Protein AF-0000000085030859 (afdb_homodimer)

Secondary structure (DSSP, 8-state):
--BHHHH-B-----B-TTSBHHHHHHHHHHHT-SEEEEEETTEEEEEEEHHHHHHHHHHT-GGG-BTGGG-BPPPEE-TTSBHHHHHHHHHHHT-SEEEEEETTEEEEEEEHHHHHHHHTT-/--BHHHH-B-----B-TTSBHHHHHHHHHHHT-SEEEEEETTEEEEEEEHHHHHHHHHHT-GGG-BTGGG-BPPPEE-TTSBHHHHHHHHHHHT-SEEEEEETTEEEEEEEHHHHHHHHTT-

Foldseek 3Di:
DDFLLNQWAQPAAAAEQAAQVVVVVVCCVVVVAFKHFYDDPQATPFMAGNVLVVVLVVVVPSRPHGNNNSGDHFAEDERGHHPVVSVVSCVVVVHQKGFYDDPRGTRGMGGVVSVVCVVVVD/DDFLLNQWAQPAAAAEQAAQVVVVVVCCVVVVAFKHFYDDPQATPFMAGVVLVVVLVVVVCSRPHGNNNSGDHFAEDERGHHPVVSVVSCVVVVHQKGFYDDPRGTRGMGGVVSVVCVVVVD

InterPro domains:
  IPR000644 CBS domain [PF00571] (4-58)
  IPR000644 CBS domain [PF00571] (68-120)
  IPR000644 CBS domain [PS51371] (8-65)
  IPR000644 CBS domain [PS51371] (70-122)
  IPR000644 CBS domain [SM00116] (11-58)
  IPR000644 CBS domain [SM00116] (73-120)
  IPR046342 CBS domain superfamily [G3DSA:3.10.580.10] (1-60)
  IPR046342 CBS domain superfamily [G3DSA:3.10.580.10] (61-122)
  IPR046342 CBS domain superfamily [SSF54631] (3-121)
  IPR051257 Diverse Function CBS-Domain-Containing Protein [PTHR43080] (3-119)

Organism: Methanopyrus kandleri (strain AV19 / DSM 6324 / JCM 9639 / NBRC 100938) (NCBI:txid190192)

Radius of gyration: 17.69 Å; Cα contacts (8 Å, |Δi|>4): 494; chains: 2; bounding box: 53×46×32 Å

Solvent-accessible surface area (backbone atoms only — not comparable to full-atom values): 12752 Å² total; per-residue (Å²): 130,64,30,32,59,78,46,37,44,60,89,65,67,70,42,43,43,78,39,48,28,63,57,53,50,47,49,31,57,76,68,71,48,60,59,37,42,24,35,54,96,69,30,77,72,22,25,35,38,41,43,43,49,27,40,39,56,48,66,72,57,36,86,79,32,28,39,49,77,50,45,41,84,56,52,72,40,48,46,81,35,46,39,64,58,51,32,44,54,22,36,73,72,64,34,45,49,33,41,22,38,53,96,70,28,76,57,25,37,38,39,46,58,36,50,46,34,56,75,72,70,99,130,64,31,32,58,79,46,37,45,59,90,66,69,69,42,42,43,78,38,48,28,62,58,53,51,47,49,31,56,76,69,71,47,61,61,37,42,24,35,54,96,68,30,76,72,22,24,36,38,42,44,43,50,26,41,39,55,48,68,69,57,37,86,78,32,28,40,49,78,51,44,39,85,56,54,70,39,47,44,81,36,45,38,65,58,50,32,42,54,23,35,74,71,64,34,45,48,34,41,24,38,54,97,69,26,77,56,26,36,38,42,48,60,36,49,45,32,56,74,72,70,98

Sequence (244 aa):
MPTVRDAMTEDVVVVGPDEPLERVLRTFASESIHGVPVVEGGRLIGIVTSVDVVRALASGEWRELTAGDVTRKAVTVDPDEDLETALDLMAAVGEDRAVVVEDGEIVGVVTVLDAIRVLLGEMPTVRDAMTEDVVVVGPDEPLERVLRTFASESIHGVPVVEGGRLIGIVTSVDVVRALASGEWRELTAGDVTRKAVTVDPDEDLETALDLMAAVGEDRAVVVEDGEIVGVVTVLDAIRVLLGE

Nearest PDB structures (foldseek):
  2ef7-assembly1_A-2  TM=8.236E-01  e=1.004E-11  Sulfurisphaera tokodaii str. 7
  1xkf-assembly2_A  TM=9.009E-01  e=5.871E-11  Mycobacterium tuberculosis
  7cfi-assembly1_A-2  TM=8.769E-01  e=1.530E-09  Thermus parvatiensis
  3lfr-assembly1_A  TM=8.598E-01  e=5.195E-09  Pseudomonas syringae pv. tomato str. DC3000
  6zs7-assembly1_A  TM=7.225E-01  e=9.705E-07  Toxoplasma gondii ME49

pLDDT: mean 96.02, std 3.5, range [71.06, 98.56]

Structure (mmCIF, N/CA/C/O backbone):
data_AF-0000000085030859-model_v1
#
loop_
_entity.id
_entity.type
_entity.pdbx_description
1 polymer CBS-domain
#
loop_
_atom_site.group_PDB
_atom_site.id
_atom_site.type_symbol
_atom_site.label_atom_id
_atom_site.label_alt_id
_atom_site.label_comp_id
_atom_site.label_asym_id
_atom_site.label_entity_id
_atom_site.label_seq_id
_atom_site.pdbx_PDB_ins_code
_atom_site.Cartn_x
_atom_site.Cartn_y
_atom_site.Cartn_z
_atom_site.occupancy
_atom_site.B_iso_or_equiv
_atom_site.auth_seq_id
_atom_site.auth_comp_id
_atom_site.auth_asym_id
_atom_site.auth_atom_id
_atom_site.pdbx_PDB_model_num
ATOM 1 N N . MET A 1 1 ? -3.379 25.016 8.984 1 84.56 1 MET A N 1
ATOM 2 C CA . MET A 1 1 ? -2.939 23.625 8.781 1 84.56 1 MET A CA 1
ATOM 3 C C . MET A 1 1 ? -3.904 22.891 7.867 1 84.56 1 MET A C 1
ATOM 5 O O . MET A 1 1 ? -5.121 23.031 7.988 1 84.56 1 MET A O 1
ATOM 9 N N . PRO A 1 2 ? -3.428 22.234 6.875 1 94 2 PRO A N 1
ATOM 10 C CA . PRO A 1 2 ? -4.379 21.562 5.984 1 94 2 PRO A CA 1
ATOM 11 C C . PRO A 1 2 ? -5.23 20.516 6.699 1 94 2 PRO A C 1
ATOM 13 O O . PRO A 1 2 ? -4.766 19.875 7.648 1 94 2 PRO A O 1
ATOM 16 N N . THR A 1 3 ? -6.453 20.422 6.312 1 96.94 3 THR A N 1
ATOM 17 C CA . THR A 1 3 ? -7.359 19.438 6.875 1 96.94 3 THR A CA 1
ATOM 18 C C . THR A 1 3 ? -7.422 18.188 5.988 1 96.94 3 THR A C 1
ATOM 20 O O . THR A 1 3 ? -6.895 18.188 4.875 1 96.94 3 THR A O 1
ATOM 23 N N . VAL A 1 4 ? -8.047 17.109 6.531 1 98.12 4 VAL A N 1
ATOM 24 C CA . VAL A 1 4 ? -8.273 15.875 5.781 1 98.12 4 VAL A CA 1
ATOM 25 C C . VAL A 1 4 ? -9.109 16.172 4.539 1 98.12 4 VAL A C 1
ATOM 27 O O . VAL A 1 4 ? -8.812 15.672 3.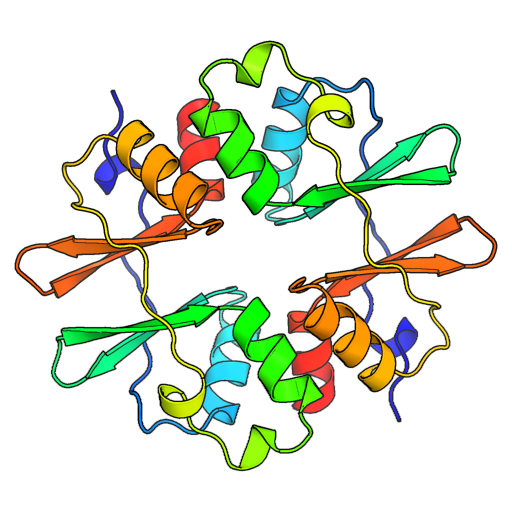451 1 98.12 4 VAL A O 1
ATOM 30 N N . ARG A 1 5 ? -10.023 17.031 4.641 1 97.12 5 ARG A N 1
ATOM 31 C CA . ARG A 1 5 ? -10.906 17.391 3.535 1 97.12 5 ARG A CA 1
ATOM 32 C C . ARG A 1 5 ? -10.109 18 2.385 1 97.12 5 ARG A C 1
ATOM 34 O O . ARG A 1 5 ? -10.445 17.812 1.216 1 97.12 5 ARG A O 1
ATOM 41 N N . ASP A 1 6 ? -9.086 18.703 2.684 1 95.94 6 ASP A N 1
ATOM 42 C CA . ASP A 1 6 ? -8.25 19.375 1.69 1 95.94 6 ASP A CA 1
ATOM 43 C C . ASP A 1 6 ? -7.473 18.344 0.855 1 95.94 6 ASP A C 1
ATOM 45 O O . ASP A 1 6 ? -7.07 18.641 -0.271 1 95.94 6 ASP A O 1
ATOM 49 N N . ALA A 1 7 ? -7.254 17.156 1.386 1 96.5 7 ALA A N 1
ATOM 50 C CA . ALA A 1 7 ? -6.324 16.203 0.769 1 96.5 7 ALA A CA 1
ATOM 51 C C . ALA A 1 7 ? -7.062 14.977 0.249 1 96.5 7 ALA A C 1
ATOM 53 O O . ALA A 1 7 ? -6.621 14.344 -0.714 1 96.5 7 ALA A O 1
ATOM 54 N N . MET A 1 8 ? -8.188 14.672 0.81 1 97.12 8 MET A N 1
ATOM 55 C CA . MET A 1 8 ? -8.828 13.375 0.598 1 97.12 8 MET A CA 1
ATOM 56 C C . MET A 1 8 ? -9.398 13.273 -0.811 1 97.12 8 MET A C 1
ATOM 58 O O . MET A 1 8 ? -9.578 14.289 -1.485 1 97.12 8 MET A O 1
ATOM 62 N N . THR A 1 9 ? -9.617 12.055 -1.247 1 95.75 9 THR A N 1
ATOM 63 C CA . THR A 1 9 ? -10.391 11.781 -2.453 1 95.75 9 THR A CA 1
ATOM 64 C C . THR A 1 9 ? -11.836 11.43 -2.104 1 95.75 9 THR A C 1
ATOM 66 O O . THR A 1 9 ? -12.086 10.664 -1.168 1 95.75 9 THR A O 1
ATOM 69 N N . GLU A 1 10 ? -12.805 11.906 -2.84 1 93.88 10 GLU A N 1
ATOM 70 C CA . GLU A 1 10 ? -14.219 11.727 -2.512 1 93.88 10 GLU A CA 1
ATOM 71 C C . GLU A 1 10 ? -14.844 10.609 -3.336 1 93.88 10 GLU A C 1
ATOM 73 O O . GLU A 1 10 ? -15.891 10.07 -2.971 1 93.88 10 GLU A O 1
ATOM 78 N N . ASP A 1 11 ? -14.398 10.266 -4.457 1 90.62 11 ASP A N 1
ATOM 79 C CA . ASP A 1 11 ? -14.938 9.18 -5.27 1 90.62 11 ASP A CA 1
ATOM 80 C C . ASP A 1 11 ? -14.391 7.828 -4.809 1 90.62 11 ASP A C 1
ATOM 82 O O . ASP A 1 11 ? -13.531 7.246 -5.465 1 90.62 11 ASP A O 1
ATOM 86 N N . VAL A 1 12 ? -15.086 7.363 -3.725 1 93.12 12 VAL A N 1
ATOM 87 C CA . VAL A 1 12 ? -14.547 6.18 -3.061 1 93.12 12 VAL A CA 1
ATOM 88 C C . VAL A 1 12 ? -15.203 4.926 -3.633 1 93.12 12 VAL A C 1
ATOM 90 O O . VAL A 1 12 ? -16.422 4.855 -3.75 1 93.12 12 VAL A O 1
ATOM 93 N N . VAL A 1 13 ? -14.422 3.973 -3.996 1 95.88 13 VAL A N 1
ATOM 94 C CA . VAL A 1 13 ? -14.891 2.635 -4.344 1 95.88 13 VAL A CA 1
ATOM 95 C C . VAL A 1 13 ? -15.094 1.809 -3.076 1 95.88 13 VAL A C 1
ATOM 97 O O . VAL A 1 13 ? -14.234 1.802 -2.191 1 95.88 13 VAL A O 1
ATOM 100 N N . VAL A 1 14 ? -16.25 1.21 -2.932 1 97.25 14 VAL A N 1
ATOM 101 C CA . VAL A 1 14 ? -16.531 0.373 -1.77 1 97.25 14 VAL A CA 1
ATOM 102 C C . VAL A 1 14 ? -17.047 -0.991 -2.227 1 97.25 14 VAL A C 1
ATOM 104 O O . VAL A 1 14 ? -17.469 -1.148 -3.373 1 97.25 14 VAL A O 1
ATOM 107 N N . VAL A 1 15 ? -16.938 -1.948 -1.38 1 98 15 VAL A N 1
ATOM 108 C CA . VAL A 1 15 ? -17.5 -3.266 -1.636 1 98 15 VAL A CA 1
ATOM 109 C C . VAL A 1 15 ? -18.375 -3.695 -0.45 1 98 15 VAL A C 1
ATOM 111 O O . VAL A 1 15 ? -18.219 -3.174 0.657 1 98 15 VAL A O 1
ATOM 114 N N . GLY A 1 16 ? -19.297 -4.59 -0.698 1 98.19 16 GLY A N 1
ATOM 115 C CA . GLY A 1 16 ? -20.062 -5.199 0.376 1 98.19 16 GLY A CA 1
ATOM 116 C C . GLY A 1 16 ? -19.391 -6.41 0.984 1 98.19 16 GLY A C 1
ATOM 117 O O . GLY A 1 16 ? -18.547 -7.039 0.348 1 98.19 16 GLY A O 1
ATOM 118 N N . PRO A 1 17 ? -19.734 -6.742 2.283 1 98.19 17 PRO A N 1
ATOM 119 C CA . PRO A 1 17 ? -19.078 -7.855 2.965 1 98.19 17 PRO A CA 1
ATOM 120 C C . PRO A 1 17 ? -19.344 -9.203 2.297 1 98.19 17 PRO A C 1
ATOM 122 O O . PRO A 1 17 ? -18.547 -10.133 2.432 1 98.19 17 PRO A O 1
ATOM 125 N N . ASP A 1 18 ? -20.422 -9.289 1.519 1 98.25 18 ASP A N 1
ATOM 126 C CA . ASP A 1 18 ? -20.797 -10.578 0.945 1 98.25 18 ASP A CA 1
ATOM 127 C C . ASP A 1 18 ? -20.219 -10.758 -0.452 1 98.25 18 ASP A C 1
ATOM 129 O O . ASP A 1 18 ? -20.344 -11.82 -1.054 1 98.25 18 ASP A O 1
ATOM 133 N N . GLU A 1 19 ? -19.641 -9.734 -0.983 1 98 19 GLU A N 1
ATOM 134 C CA . GLU A 1 19 ? -19.047 -9.836 -2.312 1 98 19 GLU A CA 1
ATOM 135 C C . GLU A 1 19 ? -17.906 -10.844 -2.334 1 98 19 GLU A C 1
ATOM 137 O O . GLU A 1 19 ? -17.109 -10.906 -1.395 1 98 19 GLU A O 1
ATOM 142 N N . PRO A 1 20 ? -17.891 -11.727 -3.391 1 98.38 20 PRO A N 1
ATOM 143 C CA . PRO A 1 20 ? -16.766 -12.656 -3.518 1 98.38 20 PRO A CA 1
ATOM 144 C C . PRO A 1 20 ? -15.422 -11.953 -3.545 1 98.38 20 PRO A C 1
ATOM 146 O O . PRO A 1 20 ? -15.297 -10.867 -4.125 1 98.38 20 PRO A O 1
ATOM 149 N N . LEU A 1 21 ? -14.445 -12.555 -2.957 1 98.06 21 LEU A N 1
ATOM 150 C CA . LEU A 1 21 ? -13.109 -11.969 -2.934 1 98.06 21 LEU A CA 1
ATOM 151 C C . LEU A 1 21 ? -12.617 -11.695 -4.352 1 98.06 21 LEU A C 1
ATOM 153 O O . LEU A 1 21 ? -11.898 -10.719 -4.586 1 98.06 21 LEU A O 1
ATOM 157 N N . GLU A 1 22 ? -13.008 -12.508 -5.254 1 97.62 22 GLU A N 1
ATOM 158 C CA . GLU A 1 22 ? -12.625 -12.281 -6.648 1 97.62 22 GLU A CA 1
ATOM 159 C C . GLU A 1 22 ? -13.023 -10.883 -7.109 1 97.62 22 GLU A C 1
ATOM 161 O O . GLU A 1 22 ? -12.281 -10.234 -7.852 1 97.62 22 GLU A O 1
ATOM 166 N N . ARG A 1 23 ? -14.156 -10.461 -6.73 1 97.38 23 ARG A N 1
ATOM 167 C CA . ARG A 1 23 ? -14.602 -9.109 -7.066 1 97.38 23 ARG A CA 1
ATOM 168 C C . ARG A 1 23 ? -13.688 -8.062 -6.441 1 97.38 23 ARG A C 1
ATOM 170 O O . ARG A 1 23 ? -13.367 -7.055 -7.07 1 97.38 23 ARG A O 1
ATOM 177 N N . VAL A 1 24 ? -13.305 -8.305 -5.23 1 98 24 VAL A N 1
ATOM 178 C CA . VAL A 1 24 ? -12.375 -7.414 -4.543 1 98 24 VAL A CA 1
ATOM 179 C C . VAL A 1 24 ? -11.062 -7.348 -5.312 1 98 24 VAL A C 1
ATOM 181 O O . VAL A 1 24 ? -10.531 -6.262 -5.555 1 98 24 VAL A O 1
ATOM 184 N N . LEU A 1 25 ? -10.578 -8.5 -5.742 1 97.88 25 LEU A N 1
ATOM 185 C CA . LEU A 1 25 ? -9.336 -8.555 -6.504 1 97.88 25 LEU A CA 1
ATOM 186 C C . LEU A 1 25 ? -9.453 -7.754 -7.797 1 97.88 25 LEU A C 1
ATOM 188 O O . LEU A 1 25 ? -8.547 -6.996 -8.148 1 97.88 25 LEU A O 1
ATOM 192 N N . ARG A 1 26 ? -10.594 -7.859 -8.461 1 97.12 26 ARG A N 1
ATOM 193 C CA . ARG A 1 26 ? -10.82 -7.125 -9.703 1 97.12 26 ARG A CA 1
ATOM 194 C C . ARG A 1 26 ? -10.852 -5.621 -9.453 1 97.12 26 ARG A C 1
ATOM 196 O O . ARG A 1 26 ? -10.328 -4.844 -10.258 1 97.12 26 ARG A O 1
ATOM 203 N N . THR A 1 27 ? -11.469 -5.27 -8.414 1 96.88 27 THR A N 1
ATOM 204 C CA . THR A 1 27 ? -11.523 -3.859 -8.047 1 96.88 27 THR A CA 1
ATOM 205 C C . THR A 1 27 ? -10.117 -3.301 -7.836 1 96.88 27 THR A C 1
ATOM 207 O O . THR A 1 27 ? -9.797 -2.215 -8.32 1 96.88 27 THR A O 1
ATOM 210 N N . PHE A 1 28 ? -9.266 -4.047 -7.09 1 97.38 28 PHE A N 1
ATOM 211 C CA . PHE A 1 28 ? -7.891 -3.635 -6.852 1 97.38 28 PHE A CA 1
ATOM 212 C C . PHE A 1 28 ? -7.148 -3.426 -8.164 1 97.38 28 PHE A C 1
ATOM 214 O O . PHE A 1 28 ? -6.516 -2.387 -8.367 1 97.38 28 PHE A O 1
ATOM 221 N N . ALA A 1 29 ? -7.316 -4.352 -9.031 1 94.5 29 ALA A N 1
ATOM 222 C CA . ALA A 1 29 ? -6.59 -4.328 -10.297 1 94.5 29 ALA A CA 1
ATOM 223 C C . ALA A 1 29 ? -7.121 -3.229 -11.211 1 94.5 29 ALA A C 1
ATOM 225 O O . ALA A 1 29 ? -6.344 -2.455 -11.781 1 94.5 29 ALA A O 1
ATOM 226 N N . SER A 1 30 ? -8.414 -3.117 -11.398 1 94.12 30 SER A N 1
ATOM 227 C CA . SER A 1 30 ? -9.023 -2.193 -12.344 1 94.12 30 SER A CA 1
ATOM 228 C C . SER A 1 30 ? -8.867 -0.747 -11.891 1 94.12 30 SER A C 1
ATOM 230 O O . SER A 1 30 ? -8.648 0.147 -12.711 1 94.12 30 SER A O 1
ATOM 232 N N . GLU A 1 31 ? -8.977 -0.522 -10.625 1 93.75 31 GLU A N 1
ATOM 233 C CA . GLU A 1 31 ? -8.93 0.834 -10.086 1 93.75 31 GLU A CA 1
ATOM 234 C C . GLU A 1 31 ? -7.508 1.203 -9.656 1 93.75 31 GLU A C 1
ATOM 236 O O . GLU A 1 31 ? -7.234 2.359 -9.336 1 93.75 31 GLU A O 1
ATOM 241 N N . SER A 1 32 ? -6.566 0.21 -9.641 1 92.75 32 SER A N 1
ATOM 242 C CA . SER A 1 32 ? -5.188 0.405 -9.203 1 92.75 32 SER A CA 1
ATOM 243 C C . SER A 1 32 ? -5.137 0.97 -7.785 1 92.75 32 SER A C 1
ATOM 245 O O . SER A 1 32 ? -4.418 1.939 -7.523 1 92.75 32 SER A O 1
ATOM 247 N N . ILE A 1 33 ? -5.938 0.372 -6.934 1 94.75 33 ILE A N 1
ATOM 248 C CA . ILE A 1 33 ? -5.973 0.807 -5.539 1 94.75 33 ILE A CA 1
ATOM 249 C C . ILE A 1 33 ? -5.375 -0.275 -4.645 1 94.75 33 ILE A C 1
ATOM 251 O O . ILE A 1 33 ? -5.227 -1.425 -5.066 1 94.75 33 ILE A O 1
ATOM 255 N N . HIS A 1 34 ? -5.047 0.068 -3.406 1 95.88 34 HIS A N 1
ATOM 256 C CA . HIS A 1 34 ? -4.387 -0.841 -2.475 1 95.88 34 HIS A CA 1
ATOM 257 C C . HIS A 1 34 ? -5.223 -1.044 -1.217 1 95.88 34 HIS A C 1
ATOM 259 O O . HIS A 1 34 ? -4.75 -1.626 -0.238 1 95.88 34 HIS A O 1
ATOM 265 N N . GLY A 1 35 ? -6.414 -0.547 -1.223 1 97.25 35 GLY A N 1
ATOM 266 C CA . GLY A 1 35 ? -7.391 -0.711 -0.157 1 97.25 35 GLY A CA 1
ATOM 267 C C . GLY A 1 35 ? -8.805 -0.359 -0.582 1 97.25 35 GLY A C 1
ATOM 268 O O . GLY A 1 35 ? -9.008 0.569 -1.366 1 97.25 35 GLY A O 1
ATOM 269 N N . VAL A 1 36 ? -9.734 -1.069 -0.054 1 98.25 36 VAL A N 1
ATOM 270 C CA . VAL A 1 36 ? -11.133 -0.796 -0.375 1 98.25 36 VAL A CA 1
ATOM 271 C C . VAL A 1 36 ? -11.992 -0.917 0.885 1 98.25 36 VAL A C 1
ATOM 273 O O . VAL A 1 36 ? -11.961 -1.944 1.566 1 98.25 36 VAL A O 1
ATOM 276 N N . PRO A 1 37 ? -12.703 0.136 1.261 1 98.44 37 PRO A N 1
ATOM 277 C CA . PRO A 1 37 ? -13.617 0.03 2.395 1 98.44 37 PRO A CA 1
ATOM 278 C C . PRO A 1 37 ? -14.734 -0.992 2.162 1 98.44 37 PRO A C 1
ATOM 280 O O . PRO A 1 37 ? -15.188 -1.165 1.027 1 98.44 37 PRO A O 1
ATOM 283 N N . VAL A 1 38 ? -15.062 -1.661 3.172 1 98.44 38 VAL A N 1
ATOM 284 C CA . VAL A 1 38 ? -16.203 -2.582 3.176 1 98.44 38 VAL A CA 1
ATOM 285 C C . VAL A 1 38 ? -17.375 -1.938 3.891 1 98.44 38 VAL A C 1
ATOM 287 O O . VAL A 1 38 ? -17.266 -1.521 5.047 1 98.44 38 VAL A O 1
ATOM 290 N N . VAL A 1 39 ? -18.5 -1.909 3.172 1 97.62 39 VAL A N 1
ATOM 291 C CA . VAL A 1 39 ? -19.656 -1.172 3.658 1 97.62 39 VAL A CA 1
ATOM 292 C C . VAL A 1 39 ? -20.891 -2.068 3.619 1 97.62 39 VAL A C 1
ATOM 294 O O . VAL A 1 39 ? -21.078 -2.836 2.672 1 97.62 39 VAL A O 1
ATOM 297 N N . GLU A 1 40 ? -21.609 -2.029 4.641 1 95.81 40 GLU A N 1
ATOM 298 C CA . GLU A 1 40 ? -22.891 -2.721 4.723 1 95.81 40 GLU A CA 1
ATOM 299 C C . GLU A 1 40 ? -24 -1.771 5.16 1 95.81 40 GLU A C 1
ATOM 301 O O . GLU A 1 40 ? -23.906 -1.148 6.219 1 95.81 40 GLU A O 1
ATOM 306 N N . GLY A 1 41 ? -25.078 -1.704 4.367 1 91.31 41 GLY A N 1
ATOM 307 C CA . GLY A 1 41 ? -26.188 -0.837 4.711 1 91.31 41 GLY A CA 1
ATOM 308 C C . GLY A 1 41 ? -25.781 0.607 4.926 1 91.31 41 GLY A C 1
ATOM 309 O O . GLY A 1 41 ? -26.25 1.256 5.867 1 91.31 41 GLY A O 1
ATOM 310 N N . GLY A 1 42 ? -24.75 1.056 4.254 1 88.69 42 GLY A N 1
ATOM 311 C CA . GLY A 1 42 ? -24.297 2.436 4.332 1 88.69 42 GLY A CA 1
ATOM 312 C C . GLY A 1 42 ? -23.297 2.676 5.449 1 88.69 42 GLY A C 1
ATOM 313 O O . GLY A 1 42 ? -22.781 3.779 5.586 1 88.69 42 GLY A O 1
ATOM 314 N N . ARG A 1 43 ? -23.062 1.69 6.188 1 93.31 43 ARG A N 1
ATOM 315 C CA . ARG A 1 43 ? -22.141 1.825 7.316 1 93.31 43 ARG A CA 1
ATOM 316 C C . ARG A 1 43 ? -20.812 1.141 7.031 1 93.31 43 ARG A C 1
ATOM 318 O O . ARG A 1 43 ? -20.781 0.035 6.488 1 93.31 43 ARG A O 1
ATOM 325 N N . LEU A 1 44 ? -19.766 1.814 7.469 1 97.44 44 LEU A N 1
ATOM 326 C CA . LEU A 1 44 ? -18.422 1.244 7.328 1 97.44 44 LEU A CA 1
ATOM 327 C C . LEU A 1 44 ? -18.234 0.075 8.289 1 97.44 44 LEU A C 1
ATOM 329 O O . LEU A 1 44 ? -18.391 0.227 9.5 1 97.44 44 LEU A O 1
ATOM 333 N N . ILE A 1 45 ? -17.906 -1.061 7.754 1 96.19 45 ILE A N 1
ATOM 334 C CA . ILE A 1 45 ? -17.672 -2.215 8.617 1 96.19 45 ILE A CA 1
ATOM 335 C C . ILE A 1 45 ? -16.172 -2.498 8.719 1 96.19 45 ILE A C 1
ATOM 337 O O . ILE A 1 45 ? -15.734 -3.232 9.602 1 96.19 45 ILE A O 1
ATOM 341 N N . GLY A 1 46 ? -15.375 -2.016 7.785 1 98.12 46 GLY A N 1
ATOM 342 C CA . GLY A 1 46 ? -13.938 -2.201 7.801 1 98.12 46 GLY A CA 1
ATOM 343 C C . GLY A 1 46 ? -13.281 -1.889 6.469 1 98.12 46 GLY A C 1
ATOM 344 O O . GLY A 1 46 ? -13.766 -1.042 5.715 1 98.12 46 GLY A O 1
ATOM 345 N N . ILE A 1 47 ? -12.211 -2.541 6.23 1 98.5 47 ILE A N 1
ATOM 346 C CA . ILE A 1 47 ? -11.453 -2.299 5.012 1 98.5 47 ILE A CA 1
ATOM 347 C C . ILE A 1 47 ? -10.68 -3.559 4.625 1 98.5 47 ILE A C 1
ATOM 349 O O . ILE A 1 47 ? -10.32 -4.359 5.492 1 98.5 47 ILE A O 1
ATOM 353 N N . VAL A 1 48 ? -10.539 -3.822 3.371 1 98.44 48 VAL A N 1
ATOM 354 C CA . VAL A 1 48 ? -9.602 -4.805 2.828 1 98.44 48 VAL A CA 1
ATOM 355 C C . VAL A 1 48 ? -8.406 -4.09 2.199 1 98.44 48 VAL A C 1
ATOM 357 O O . VAL A 1 48 ? -8.578 -3.252 1.311 1 98.44 48 VAL A O 1
ATOM 360 N N . THR A 1 49 ? -7.211 -4.34 2.666 1 97.81 49 THR A N 1
ATOM 361 C CA . THR A 1 49 ? -6.012 -3.719 2.111 1 97.81 49 THR A CA 1
ATOM 362 C C . THR A 1 49 ? -5.211 -4.727 1.295 1 97.81 49 THR A C 1
ATOM 364 O O . THR A 1 49 ? -5.543 -5.914 1.262 1 97.81 49 THR A O 1
ATOM 367 N N . SER A 1 50 ? -4.191 -4.207 0.623 1 97.31 50 SER A N 1
ATOM 368 C CA . SER A 1 50 ? -3.328 -5.039 -0.209 1 97.31 50 SER A CA 1
ATOM 369 C C . SER A 1 50 ? -2.662 -6.141 0.612 1 97.31 50 SER A C 1
ATOM 371 O O . SER A 1 50 ? -2.49 -7.262 0.133 1 97.31 50 SER A O 1
ATOM 373 N N . VAL A 1 51 ? -2.342 -5.875 1.856 1 96.75 51 VAL A N 1
ATOM 374 C CA . VAL A 1 51 ? -1.727 -6.875 2.725 1 96.75 51 VAL A CA 1
ATOM 375 C C . VAL A 1 51 ? -2.734 -7.977 3.037 1 96.75 51 VAL A C 1
ATOM 377 O O . VAL A 1 51 ? -2.379 -9.156 3.082 1 96.75 51 VAL A O 1
ATOM 380 N N . ASP A 1 52 ? -3.938 -7.633 3.277 1 97.19 52 ASP A N 1
ATOM 381 C CA . ASP A 1 52 ? -4.984 -8.625 3.498 1 97.19 52 ASP A CA 1
ATOM 382 C C . ASP A 1 52 ? -5.145 -9.531 2.279 1 97.19 52 ASP A C 1
ATOM 384 O O . ASP A 1 52 ? -5.344 -10.742 2.422 1 97.19 52 ASP A O 1
ATOM 388 N N . VAL A 1 53 ? -5.113 -8.922 1.144 1 97.56 53 VAL A N 1
ATOM 389 C CA . VAL A 1 53 ? -5.25 -9.656 -0.112 1 97.56 53 VAL A CA 1
ATOM 390 C C . VAL A 1 53 ? -4.098 -10.648 -0.262 1 97.56 53 VAL A C 1
ATOM 392 O O . VAL A 1 53 ? -4.312 -11.805 -0.638 1 97.56 53 VAL A O 1
ATOM 395 N N . VAL A 1 54 ? -2.896 -10.195 0.025 1 97.81 54 VAL A N 1
ATOM 396 C CA . VAL A 1 54 ? -1.74 -11.078 -0.056 1 97.81 54 VAL A CA 1
ATOM 397 C C . VAL A 1 54 ? -1.97 -12.312 0.819 1 97.81 54 VAL A C 1
ATOM 399 O O . VAL A 1 54 ? -1.757 -13.445 0.379 1 97.81 54 VAL A O 1
ATOM 402 N N . ARG A 1 55 ? -2.381 -12.094 2.031 1 97.62 55 ARG A N 1
ATOM 403 C CA . ARG A 1 55 ? -2.611 -13.188 2.969 1 97.62 55 ARG A CA 1
ATOM 404 C C . ARG A 1 55 ? -3.678 -14.141 2.445 1 97.62 55 ARG A C 1
ATOM 406 O O . ARG A 1 55 ? -3.539 -15.359 2.564 1 97.62 55 ARG A O 1
ATOM 413 N N . ALA A 1 56 ? -4.707 -13.586 1.9 1 97.38 56 ALA A N 1
ATOM 414 C CA . ALA A 1 56 ? -5.781 -14.414 1.352 1 97.38 56 ALA A CA 1
ATOM 415 C C . ALA A 1 56 ? -5.281 -15.266 0.194 1 97.38 56 ALA A C 1
ATOM 417 O O . ALA A 1 56 ? -5.559 -16.469 0.136 1 97.38 56 ALA A O 1
ATOM 418 N N . LEU A 1 57 ? -4.574 -14.633 -0.714 1 96.75 57 LEU A N 1
ATOM 419 C CA . LEU A 1 57 ? -4.059 -15.344 -1.878 1 96.75 57 LEU A CA 1
ATOM 420 C C . LEU A 1 57 ? -3.1 -16.453 -1.455 1 96.75 57 LEU A C 1
ATOM 422 O O . LEU A 1 57 ? -3.141 -17.562 -2.002 1 96.75 57 LEU A O 1
ATOM 426 N N . ALA A 1 58 ? -2.279 -16.172 -0.518 1 95.62 58 ALA A N 1
ATOM 427 C CA . ALA A 1 58 ? -1.275 -17.125 -0.051 1 95.62 58 ALA A CA 1
ATOM 428 C C . ALA A 1 58 ? -1.93 -18.328 0.621 1 95.62 58 ALA A C 1
ATOM 430 O O . ALA A 1 58 ? -1.357 -19.422 0.645 1 95.62 58 ALA A O 1
ATOM 431 N N . SER A 1 59 ? -3.062 -18.141 1.184 1 92.06 59 SER A N 1
ATOM 432 C CA . SER A 1 59 ? -3.756 -19.219 1.875 1 92.06 59 SER A CA 1
ATOM 433 C C . SER A 1 59 ? -4.199 -20.312 0.899 1 92.06 59 SER A C 1
ATOM 435 O O . SER A 1 59 ? -4.457 -21.438 1.302 1 92.06 59 SER A O 1
ATOM 437 N N . GLY A 1 60 ? -4.348 -20 -0.39 1 88.38 60 GLY A N 1
ATOM 438 C CA . GLY A 1 60 ? -4.727 -20.953 -1.423 1 88.38 60 GLY A CA 1
ATOM 439 C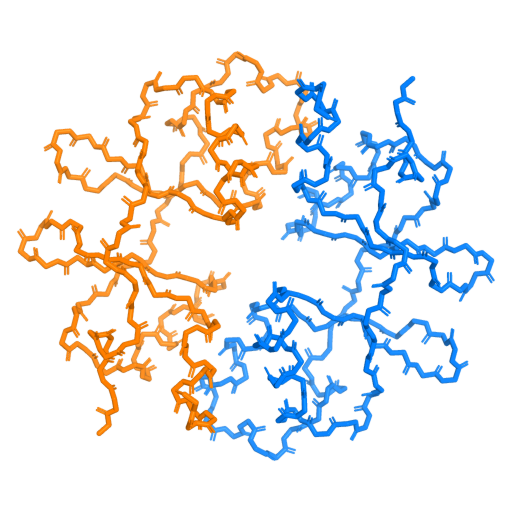 C . GLY A 1 60 ? -6.227 -21.156 -1.525 1 88.38 60 GLY A C 1
ATOM 440 O O . GLY A 1 60 ? -6.703 -21.875 -2.406 1 88.38 60 GLY A O 1
ATOM 441 N N . GLU A 1 61 ? -7.035 -20.609 -0.704 1 91.44 61 GLU A N 1
ATOM 442 C CA . GLU A 1 61 ? -8.477 -20.812 -0.705 1 91.44 61 GLU A CA 1
ATOM 443 C C . GLU A 1 61 ? -9.219 -19.484 -0.937 1 91.44 61 GLU A C 1
ATOM 445 O O . GLU A 1 61 ? -10.32 -19.297 -0.431 1 91.44 61 GLU A O 1
ATOM 450 N N . TRP A 1 62 ? -8.609 -18.641 -1.72 1 94.56 62 TRP A N 1
ATOM 451 C CA . TRP A 1 62 ? -9.141 -17.297 -1.85 1 94.56 62 TRP A CA 1
ATOM 452 C C . TRP A 1 62 ? -10.43 -17.281 -2.662 1 94.56 62 TRP A C 1
ATOM 454 O O . TRP A 1 62 ? -11.273 -16.406 -2.482 1 94.56 62 TRP A O 1
ATOM 464 N N . ARG A 1 63 ? -10.703 -18.281 -3.461 1 95.06 63 ARG A N 1
ATOM 465 C CA . ARG A 1 63 ? -11.883 -18.312 -4.324 1 95.06 63 ARG A CA 1
ATOM 466 C C . ARG A 1 63 ? -13.148 -18.547 -3.508 1 95.06 63 ARG A C 1
ATOM 468 O O . ARG A 1 63 ? -14.258 -18.266 -3.979 1 95.06 63 ARG A O 1
ATOM 475 N N . GLU A 1 64 ? -13.023 -19.031 -2.34 1 96.69 64 GLU A N 1
ATOM 476 C CA . GLU A 1 64 ? -14.164 -19.312 -1.482 1 96.69 64 GLU A CA 1
ATOM 477 C C . GLU A 1 64 ? -14.43 -18.188 -0.501 1 96.69 64 GLU A C 1
ATOM 479 O O . GLU A 1 64 ? -15.422 -18.203 0.227 1 96.69 64 GLU A O 1
ATOM 484 N N . LEU A 1 65 ? -13.625 -17.234 -0.492 1 97.94 65 LEU A N 1
ATOM 485 C CA . LEU A 1 65 ? -13.703 -16.188 0.509 1 97.94 65 LEU A CA 1
ATOM 486 C C . LEU A 1 65 ? -14.523 -15.008 -0.005 1 97.94 65 LEU A C 1
ATOM 488 O O . LEU A 1 65 ? -14.688 -14.836 -1.216 1 97.94 65 LEU A O 1
ATOM 492 N N . THR A 1 66 ? -15.078 -14.281 0.9 1 98.56 66 THR A N 1
ATOM 493 C CA . THR A 1 66 ? -15.75 -13.016 0.637 1 98.56 66 THR A CA 1
ATOM 494 C C . THR A 1 66 ? -14.938 -11.844 1.188 1 98.56 66 THR A C 1
ATOM 496 O O . THR A 1 66 ? -13.953 -12.047 1.902 1 98.56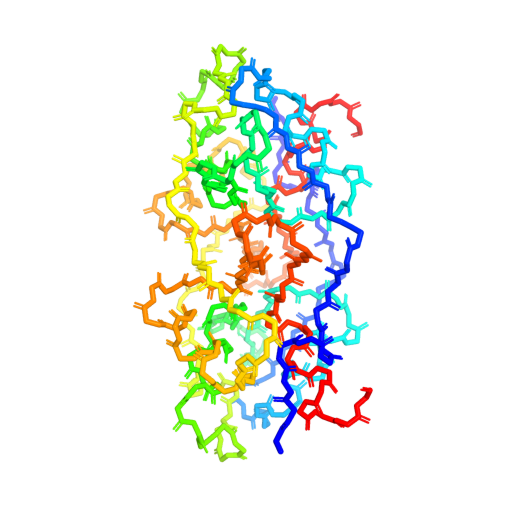 66 THR A O 1
ATOM 499 N N . ALA A 1 67 ? -15.359 -10.625 0.766 1 98.5 67 ALA A N 1
ATOM 500 C CA . ALA A 1 67 ? -14.727 -9.438 1.328 1 98.5 67 ALA A CA 1
ATOM 501 C C . ALA A 1 67 ? -14.773 -9.461 2.854 1 98.5 67 ALA A C 1
ATOM 503 O O . ALA A 1 67 ? -13.781 -9.141 3.516 1 98.5 67 ALA A O 1
ATOM 504 N N . GLY A 1 68 ? -15.883 -9.82 3.385 1 98.12 68 GLY A N 1
ATOM 505 C CA . GLY A 1 68 ? -16.062 -9.859 4.828 1 98.12 68 GLY A CA 1
ATOM 506 C C . GLY A 1 68 ? -15.086 -10.805 5.52 1 98.12 68 GLY A C 1
ATOM 507 O O . GLY A 1 68 ? -14.648 -10.539 6.641 1 98.12 68 GLY A O 1
ATOM 508 N N . ASP A 1 69 ? -14.68 -11.906 4.91 1 97.81 69 ASP A N 1
ATOM 509 C CA . ASP A 1 69 ? -13.797 -12.922 5.48 1 97.81 69 ASP A CA 1
ATOM 510 C C . ASP A 1 69 ? -12.391 -12.359 5.707 1 97.81 69 ASP A C 1
ATOM 512 O O . ASP A 1 69 ? -11.633 -12.891 6.516 1 97.81 69 ASP A O 1
ATOM 516 N N . VAL A 1 70 ? -12.062 -11.297 4.922 1 97.5 70 VAL A N 1
ATOM 517 C CA . VAL A 1 70 ? -10.688 -10.805 4.984 1 97.5 70 VAL A CA 1
ATOM 518 C C . VAL A 1 70 ? -10.68 -9.336 5.391 1 97.5 70 VAL A C 1
ATOM 520 O O . VAL A 1 70 ? -9.703 -8.625 5.164 1 97.5 70 VAL A O 1
ATOM 523 N N . THR A 1 71 ? -11.734 -8.805 5.871 1 97.81 71 THR A N 1
ATOM 524 C CA . THR A 1 71 ? -11.891 -7.422 6.297 1 97.81 71 THR A CA 1
ATOM 525 C C . THR A 1 71 ? -11.266 -7.203 7.672 1 97.81 71 THR A C 1
ATOM 527 O O . THR A 1 71 ? -11.406 -8.047 8.562 1 97.81 71 THR A O 1
ATOM 530 N N . ARG A 1 72 ? -10.633 -6.102 7.836 1 97.12 72 ARG A N 1
ATOM 531 C CA . ARG A 1 72 ? -10.133 -5.672 9.141 1 97.12 72 ARG A CA 1
ATOM 532 C C . ARG A 1 72 ? -10.656 -4.285 9.492 1 97.12 72 ARG A C 1
ATOM 534 O O . ARG A 1 72 ? -11.258 -3.611 8.656 1 97.12 72 ARG A O 1
ATOM 541 N N . LYS A 1 73 ? -10.43 -3.854 10.773 1 97.06 73 LYS A N 1
ATOM 542 C CA . LYS A 1 73 ? -10.844 -2.523 11.219 1 97.06 73 LYS A CA 1
ATOM 543 C C . LYS A 1 73 ? -10.078 -1.435 10.469 1 97.06 73 LYS A C 1
ATOM 545 O O . LYS A 1 73 ? -8.859 -1.504 10.336 1 97.06 73 LYS A O 1
ATOM 550 N N . ALA A 1 74 ? -10.773 -0.487 9.984 1 97.88 74 ALA A N 1
ATOM 551 C CA . ALA A 1 74 ? -10.172 0.629 9.258 1 97.88 74 ALA A CA 1
ATOM 552 C C . ALA A 1 74 ? -9.812 1.771 10.203 1 97.88 74 ALA A C 1
ATOM 554 O O . ALA A 1 74 ? -10.539 2.047 11.156 1 97.88 74 ALA A O 1
ATOM 555 N N . VAL A 1 75 ? -8.703 2.447 9.953 1 98.19 75 VAL A N 1
ATOM 556 C CA . VAL A 1 75 ? -8.477 3.76 10.547 1 98.19 75 VAL A CA 1
ATOM 557 C C . VAL A 1 75 ? -9.477 4.766 9.984 1 98.19 75 VAL A C 1
ATOM 559 O O . VAL A 1 75 ? -9.625 4.887 8.766 1 98.19 75 VAL A O 1
ATOM 562 N N . THR A 1 76 ? -10.203 5.43 10.883 1 98.44 76 THR A N 1
ATOM 563 C CA . THR A 1 76 ? -11.172 6.426 10.43 1 98.44 76 THR A CA 1
ATOM 564 C C . THR A 1 76 ? -10.789 7.812 10.938 1 98.44 76 THR A C 1
ATOM 566 O O . THR A 1 76 ? -10.281 7.957 12.055 1 98.44 76 THR A O 1
ATOM 569 N N . VAL A 1 77 ? -11.055 8.766 10.086 1 98.44 77 VAL A N 1
ATOM 570 C CA . VAL A 1 77 ? -10.781 10.148 10.453 1 98.44 77 VAL A CA 1
ATOM 571 C C . VAL A 1 77 ? -11.953 11.031 10.039 1 98.44 77 VAL A C 1
ATOM 573 O O . VAL A 1 77 ? -12.75 10.656 9.164 1 98.44 77 VAL A O 1
ATOM 576 N N . ASP A 1 78 ? -12.055 12.203 10.688 1 98.31 78 ASP A N 1
ATOM 577 C CA . ASP A 1 78 ? -13.031 13.227 10.328 1 98.31 78 ASP A CA 1
ATOM 578 C C . ASP A 1 78 ? -12.477 14.156 9.25 1 98.31 78 ASP A C 1
ATOM 580 O O . ASP A 1 78 ? -11.312 14.547 9.297 1 98.31 78 ASP A O 1
ATOM 584 N N . PRO A 1 79 ? -13.367 14.539 8.273 1 97.94 79 PRO A N 1
ATOM 585 C CA . PRO A 1 79 ? -12.852 15.406 7.207 1 97.94 79 PRO A CA 1
ATOM 586 C C . PRO A 1 79 ? -12.32 16.734 7.738 1 97.94 79 PRO A C 1
ATOM 588 O O . PRO A 1 79 ? -11.484 17.375 7.09 1 97.94 79 PRO A O 1
ATOM 591 N N . ASP A 1 80 ? -12.758 17.156 8.891 1 97.75 80 ASP A N 1
ATOM 592 C CA . ASP A 1 80 ? -12.359 18.469 9.414 1 97.75 80 ASP A CA 1
ATOM 593 C C . ASP A 1 80 ? -11.133 18.344 10.312 1 97.75 80 ASP A C 1
ATOM 595 O O . ASP A 1 80 ? -10.586 19.359 10.758 1 97.75 80 ASP A O 1
ATOM 599 N N . GLU A 1 81 ? -10.703 17.141 10.562 1 97.12 81 GLU A N 1
ATOM 600 C CA . GLU A 1 81 ? -9.484 16.938 11.344 1 97.12 81 GLU A CA 1
ATOM 601 C C . GLU A 1 81 ? -8.25 17.406 10.578 1 97.12 81 GLU A C 1
ATOM 603 O O . GLU A 1 81 ? -8.25 17.438 9.352 1 97.12 81 GLU A O 1
ATOM 608 N N . ASP A 1 82 ? -7.258 17.797 11.391 1 96.81 82 ASP A N 1
ATOM 609 C CA . ASP A 1 82 ? -5.988 18.172 10.781 1 96.81 82 ASP A CA 1
ATOM 610 C C . ASP A 1 82 ? -5.328 16.969 10.117 1 96.81 82 ASP A C 1
ATOM 612 O O . ASP A 1 82 ? -5.379 15.859 10.641 1 96.81 82 ASP A O 1
ATOM 616 N N . LEU A 1 83 ? -4.699 17.25 9.008 1 96.62 83 LEU A N 1
ATOM 617 C CA . LEU A 1 83 ? -3.992 16.188 8.297 1 96.62 83 LEU A CA 1
ATOM 618 C C . LEU A 1 83 ? -2.926 15.562 9.188 1 96.62 83 LEU A C 1
ATOM 620 O O . LEU A 1 83 ? -2.691 14.359 9.125 1 96.62 83 LEU A O 1
ATOM 624 N N . GLU A 1 84 ? -2.277 16.312 10.039 1 95.44 84 GLU A N 1
ATOM 625 C CA . GLU A 1 84 ? -1.274 15.805 10.969 1 95.44 84 GLU A CA 1
ATOM 626 C C . GLU A 1 84 ? -1.873 14.766 11.922 1 95.44 84 GLU A C 1
ATOM 628 O O . GLU A 1 84 ? -1.244 13.75 12.211 1 95.44 84 GLU A O 1
ATOM 633 N N . THR A 1 85 ? -3.012 15.07 12.383 1 96.69 85 THR A N 1
ATOM 634 C CA . THR A 1 85 ? -3.699 14.133 13.258 1 96.69 85 THR A CA 1
ATOM 635 C C . THR A 1 85 ? -3.984 12.82 12.531 1 96.69 85 THR A C 1
ATOM 637 O O . THR A 1 85 ? -3.801 11.742 13.094 1 96.69 85 THR A O 1
ATOM 640 N N . ALA A 1 86 ? -4.449 12.945 11.344 1 97.88 86 ALA A N 1
ATOM 641 C CA . ALA A 1 86 ? -4.688 11.758 10.523 1 97.88 86 ALA A CA 1
ATOM 642 C C . ALA A 1 86 ? -3.408 10.938 10.359 1 97.88 86 ALA A C 1
ATOM 644 O O . ALA A 1 86 ? -3.424 9.711 10.492 1 97.88 86 ALA A O 1
ATOM 645 N N . LEU A 1 87 ? -2.281 11.609 10.109 1 97.69 87 LEU A N 1
ATOM 646 C CA . LEU A 1 87 ? -0.999 10.938 9.938 1 97.69 87 LEU A CA 1
ATOM 647 C C . LEU A 1 87 ? -0.579 10.227 11.219 1 97.69 87 LEU A C 1
ATOM 649 O O . LEU A 1 87 ? -0.053 9.109 11.18 1 97.69 87 LEU A O 1
ATOM 653 N N . ASP A 1 88 ? -0.838 10.836 12.367 1 98.06 88 ASP A N 1
ATOM 654 C CA . ASP A 1 88 ? -0.524 10.227 13.656 1 98.06 88 ASP A CA 1
ATOM 655 C C . ASP A 1 88 ? -1.306 8.93 13.859 1 98.06 88 ASP A C 1
ATOM 657 O O . ASP A 1 88 ? -0.749 7.926 14.312 1 98.06 88 ASP A O 1
ATOM 661 N N . LEU A 1 89 ? -2.51 8.977 13.547 1 98.06 89 LEU A N 1
ATOM 662 C CA . LEU A 1 89 ? -3.363 7.801 13.711 1 98.06 89 LEU A CA 1
ATOM 663 C C . LEU A 1 89 ? -2.928 6.68 12.773 1 98.06 89 LEU A C 1
ATOM 665 O O . LEU A 1 89 ? -2.838 5.52 13.188 1 98.06 89 LEU A O 1
ATOM 669 N N . MET A 1 90 ? -2.684 7.02 11.508 1 98.25 90 MET A N 1
ATOM 670 C CA . MET A 1 90 ? -2.205 6.043 10.539 1 98.25 90 MET A CA 1
ATOM 671 C C . MET A 1 90 ? -0.892 5.414 10.992 1 98.25 90 MET A C 1
ATOM 673 O O . MET A 1 90 ? -0.729 4.195 10.938 1 98.25 90 MET A O 1
ATOM 677 N N . ALA A 1 91 ? -0.009 6.23 11.445 1 97.81 91 ALA A N 1
ATOM 678 C CA . ALA A 1 91 ? 1.295 5.758 11.906 1 97.81 91 ALA A CA 1
ATOM 679 C C . ALA A 1 91 ? 1.148 4.809 13.094 1 97.81 91 ALA A C 1
ATOM 681 O O . ALA A 1 91 ? 1.834 3.787 13.164 1 97.81 91 ALA A O 1
ATOM 682 N N . ALA A 1 92 ? 0.26 5.105 13.992 1 97.5 92 ALA A N 1
ATOM 683 C CA . ALA A 1 92 ? 0.071 4.348 15.227 1 97.5 92 ALA A CA 1
ATOM 684 C C . ALA A 1 92 ? -0.349 2.912 14.922 1 97.5 92 ALA A C 1
ATOM 686 O O . ALA A 1 92 ? -0.001 1.988 15.664 1 97.5 92 ALA A O 1
ATOM 687 N N . VAL A 1 93 ? -0.974 2.695 13.844 1 95.31 93 VAL A N 1
ATOM 688 C CA . VAL A 1 93 ? -1.502 1.361 13.578 1 95.31 93 VAL A CA 1
ATOM 689 C C . VAL A 1 93 ? -0.792 0.753 12.367 1 95.31 93 VAL A C 1
ATOM 691 O O . VAL A 1 93 ? -1.107 -0.365 11.953 1 95.31 93 VAL A O 1
ATOM 694 N N . GLY A 1 94 ? 0.06 1.474 11.766 1 95.19 94 GLY A N 1
ATOM 695 C CA . GLY A 1 94 ? 0.853 0.958 10.664 1 95.19 94 GLY A CA 1
ATOM 696 C C . GLY A 1 94 ? 0.086 0.902 9.359 1 95.19 94 GLY A C 1
ATOM 697 O O . GLY A 1 94 ? 0.198 -0.071 8.609 1 95.19 94 GLY A O 1
ATOM 698 N N . GLU A 1 95 ? -0.774 1.862 9.141 1 97.25 95 GLU A N 1
ATOM 699 C CA . GLU A 1 95 ? -1.555 1.978 7.918 1 97.25 95 GLU A CA 1
ATOM 700 C C . GLU A 1 95 ? -1.163 3.223 7.129 1 97.25 95 GLU A C 1
ATOM 702 O O . GLU A 1 95 ? -0.786 4.242 7.711 1 97.25 95 GLU A O 1
ATOM 707 N N . ASP A 1 96 ? -1.299 3.135 5.797 1 98.06 96 ASP A N 1
ATOM 708 C CA . ASP A 1 96 ? -0.928 4.289 4.984 1 98.06 96 ASP A CA 1
ATOM 709 C C . ASP A 1 96 ? -2.164 4.969 4.402 1 98.06 96 ASP A C 1
ATOM 711 O O . ASP A 1 96 ? -2.057 5.785 3.482 1 98.06 96 ASP A O 1
ATOM 715 N N . ARG A 1 97 ? -3.293 4.633 4.906 1 98 97 ARG A N 1
ATOM 716 C CA . ARG A 1 97 ? -4.562 5.207 4.465 1 98 97 ARG A CA 1
ATOM 717 C C . ARG A 1 97 ? -5.59 5.199 5.59 1 98 97 ARG A C 1
ATOM 719 O O . ARG A 1 97 ? -5.492 4.395 6.52 1 98 97 ARG A O 1
ATOM 726 N N . ALA A 1 98 ? -6.473 6.094 5.484 1 98.44 98 ALA A N 1
ATOM 727 C CA . ALA A 1 98 ? -7.609 6.188 6.398 1 98.44 98 ALA A CA 1
ATOM 728 C C . ALA A 1 98 ? -8.906 6.453 5.641 1 98.44 98 ALA A C 1
ATOM 730 O O . ALA A 1 98 ? -8.898 7.113 4.602 1 98.44 98 ALA A O 1
ATOM 731 N N . VAL A 1 99 ? -9.969 5.914 6.148 1 98.56 99 VAL A N 1
ATOM 732 C CA . VAL A 1 99 ? -11.297 6.199 5.613 1 98.56 99 VAL A CA 1
ATOM 733 C C . VAL A 1 99 ? -11.867 7.445 6.281 1 98.56 99 VAL A C 1
ATOM 735 O O . VAL A 1 99 ? -11.805 7.586 7.504 1 98.56 99 VAL A O 1
ATOM 738 N N . VAL A 1 100 ? -12.375 8.289 5.457 1 98.5 100 VAL A N 1
ATOM 739 C CA . VAL A 1 100 ? -12.938 9.523 5.98 1 98.5 100 VAL A CA 1
ATOM 740 C C . VAL A 1 100 ? -14.438 9.359 6.195 1 98.5 100 VAL A C 1
ATOM 742 O O . VAL A 1 100 ? -15.172 9.039 5.262 1 98.5 100 VAL A O 1
ATOM 745 N N . VAL A 1 101 ? -14.828 9.555 7.406 1 97.75 101 VAL A N 1
ATOM 746 C CA . VAL A 1 101 ? -16.219 9.344 7.793 1 97.75 101 VAL A CA 1
ATOM 747 C C . VAL A 1 101 ? -16.797 10.625 8.398 1 97.75 101 VAL A C 1
ATOM 749 O O . VAL A 1 101 ? -16.141 11.266 9.227 1 97.75 101 VAL A O 1
ATOM 752 N N . GLU A 1 102 ? -17.906 11.023 7.863 1 95.81 102 GLU A N 1
ATOM 753 C CA . GLU A 1 102 ? -18.672 12.164 8.367 1 95.81 102 GLU A CA 1
ATOM 754 C C . GLU A 1 102 ? -20.109 11.773 8.672 1 95.81 102 GLU A C 1
ATOM 756 O O . GLU A 1 102 ? -20.812 11.266 7.805 1 95.81 102 GLU A O 1
ATOM 761 N N . ASP A 1 103 ? -20.578 11.992 9.914 1 92.88 103 ASP A N 1
ATOM 762 C CA . ASP A 1 103 ? -21.953 11.688 10.336 1 92.88 103 ASP A CA 1
ATOM 763 C C . ASP A 1 103 ? -22.312 10.242 10.016 1 92.88 103 ASP A C 1
ATOM 765 O O . ASP A 1 103 ? -23.375 9.969 9.461 1 92.88 103 ASP A O 1
ATOM 769 N N . GLY A 1 104 ? -21.297 9.32 10.172 1 90.81 104 GLY A N 1
ATOM 770 C CA . GLY A 1 104 ? -21.531 7.895 10.039 1 90.81 104 GLY A CA 1
ATOM 771 C C . GLY A 1 104 ? -21.438 7.402 8.609 1 90.81 104 GLY A C 1
ATOM 772 O O . GLY A 1 104 ? -21.578 6.207 8.344 1 90.81 104 GLY A O 1
ATOM 773 N N . GLU A 1 105 ? -21.141 8.344 7.727 1 92.94 105 GLU A N 1
ATOM 774 C CA . GLU A 1 105 ? -21.062 7.98 6.316 1 92.94 105 GLU A CA 1
ATOM 775 C C . GLU A 1 105 ? -19.641 8.156 5.777 1 92.94 105 GLU A C 1
ATOM 777 O O . GLU A 1 105 ? -18.938 9.086 6.172 1 92.94 105 GLU A O 1
ATOM 782 N N . ILE A 1 106 ? -19.328 7.266 4.879 1 96.75 106 ILE A N 1
ATOM 783 C CA . ILE A 1 106 ? -18.047 7.414 4.219 1 96.75 106 ILE A CA 1
ATOM 784 C C . ILE A 1 106 ? -18.094 8.586 3.242 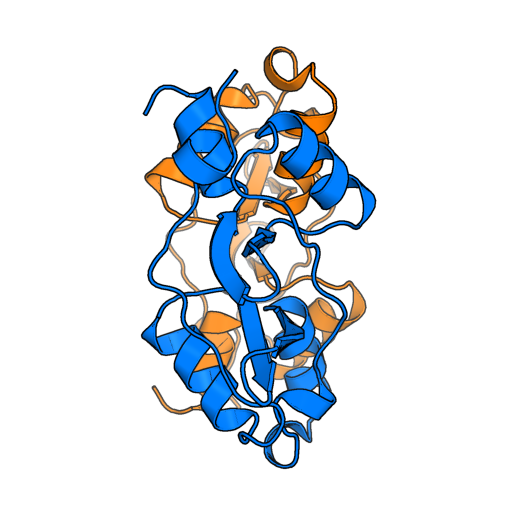1 96.75 106 ILE A C 1
ATOM 786 O O . ILE A 1 106 ? -18.969 8.641 2.377 1 96.75 106 ILE A O 1
ATOM 790 N N . VAL A 1 107 ? -17.156 9.477 3.375 1 96.31 107 VAL A N 1
ATOM 791 C CA . VAL A 1 107 ? -17.188 10.641 2.496 1 96.31 107 VAL A CA 1
ATOM 792 C C . VAL A 1 107 ? -15.883 10.727 1.697 1 96.31 107 VAL A C 1
ATOM 794 O O . VAL A 1 107 ? -15.742 11.586 0.825 1 96.31 107 VAL A O 1
ATOM 797 N N . GLY A 1 108 ? -14.906 9.867 1.97 1 97.44 108 GLY A N 1
ATOM 798 C CA . GLY A 1 108 ? -13.656 9.883 1.226 1 97.44 108 GLY A CA 1
ATOM 799 C C . GLY A 1 108 ? -12.625 8.914 1.764 1 97.44 108 GLY A C 1
ATOM 800 O O . GLY A 1 108 ? -12.93 8.086 2.627 1 97.44 108 GLY A O 1
ATOM 801 N N . VAL A 1 109 ? -11.5 8.914 1.223 1 98.06 109 VAL A N 1
ATOM 802 C CA . VAL A 1 109 ? -10.289 8.227 1.665 1 98.06 109 VAL A CA 1
ATOM 803 C C . VAL A 1 109 ? -9.094 9.172 1.584 1 98.06 109 VAL A C 1
ATOM 805 O O . VAL A 1 109 ? -9.016 10 0.675 1 98.06 109 VAL A O 1
ATOM 808 N N . VAL A 1 110 ? -8.258 9.109 2.52 1 97.75 110 VAL A N 1
ATOM 809 C CA . VAL A 1 110 ? -7.023 9.891 2.498 1 97.75 110 VAL A CA 1
ATOM 810 C C . VAL A 1 110 ? -5.824 8.953 2.65 1 97.75 110 VAL A C 1
ATOM 812 O O . VAL A 1 110 ? -5.801 8.102 3.539 1 97.75 110 VAL A O 1
ATOM 815 N N . THR A 1 111 ? -4.859 9.055 1.733 1 97.38 111 THR A N 1
ATOM 816 C CA . THR A 1 111 ? -3.658 8.227 1.765 1 97.38 111 THR A CA 1
ATOM 817 C C . THR A 1 111 ? -2.428 9.062 2.088 1 97.38 111 THR A C 1
ATOM 819 O O . THR A 1 111 ? -2.498 10.297 2.102 1 97.38 111 THR A O 1
ATOM 822 N N . VAL A 1 112 ? -1.347 8.383 2.33 1 97.38 112 VAL A N 1
ATOM 823 C CA . VAL A 1 112 ? -0.103 9.102 2.6 1 97.38 112 VAL A CA 1
ATOM 824 C C . VAL A 1 112 ? 0.319 9.891 1.36 1 97.38 112 VAL A C 1
ATOM 826 O O . VAL A 1 112 ? 0.885 10.977 1.473 1 97.38 112 VAL A O 1
ATOM 829 N N . LEU A 1 113 ? 0.017 9.367 0.192 1 96.06 113 LEU A N 1
ATOM 830 C CA . LEU A 1 113 ? 0.344 10.102 -1.025 1 96.06 113 LEU A CA 1
ATOM 831 C C .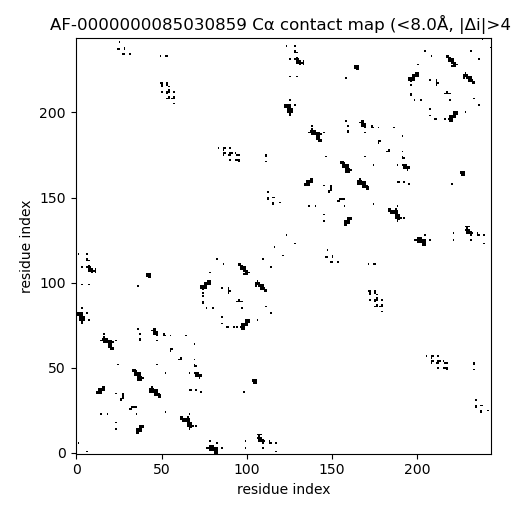 LEU A 1 113 ? -0.39 11.438 -1.068 1 96.06 113 LEU A C 1
ATOM 833 O O . LEU A 1 113 ? 0.171 12.445 -1.505 1 96.06 113 LEU A O 1
ATOM 837 N N . ASP A 1 114 ? -1.571 11.43 -0.635 1 95.44 114 ASP A N 1
ATOM 838 C CA . ASP A 1 114 ? -2.326 12.68 -0.536 1 95.44 114 ASP A CA 1
ATOM 839 C C . ASP A 1 114 ? -1.629 13.672 0.392 1 95.44 114 ASP A C 1
ATOM 841 O O . ASP A 1 114 ? -1.545 14.859 0.086 1 95.44 114 ASP A O 1
ATOM 845 N N . ALA A 1 115 ? -1.215 13.156 1.513 1 95.44 115 ALA A N 1
ATOM 846 C CA . ALA A 1 115 ? -0.527 14 2.488 1 95.44 115 ALA A CA 1
ATOM 847 C C . ALA A 1 115 ? 0.77 14.562 1.913 1 95.44 115 ALA A C 1
ATOM 849 O O . ALA A 1 115 ? 1.099 15.727 2.129 1 95.44 115 ALA A O 1
ATOM 850 N N . ILE A 1 116 ? 1.504 13.711 1.232 1 96.38 116 ILE A N 1
ATOM 851 C CA . ILE A 1 116 ? 2.762 14.117 0.617 1 96.38 116 ILE A CA 1
ATOM 852 C C . ILE A 1 116 ? 2.518 15.281 -0.339 1 96.38 116 ILE A C 1
ATOM 854 O O . ILE A 1 116 ? 3.26 16.266 -0.331 1 96.38 116 ILE A O 1
ATOM 858 N N . ARG A 1 117 ? 1.498 15.164 -1.119 1 95.25 117 ARG A N 1
ATOM 859 C CA . ARG A 1 117 ? 1.181 16.219 -2.082 1 95.25 117 ARG A CA 1
ATOM 860 C C . ARG A 1 117 ? 0.919 17.547 -1.38 1 95.25 117 ARG A C 1
ATOM 862 O O . ARG A 1 117 ? 1.386 18.594 -1.829 1 95.25 117 ARG A O 1
ATOM 869 N N . VAL A 1 118 ? 0.232 17.484 -0.324 1 93.69 118 VAL A N 1
ATOM 870 C CA . VAL A 1 118 ? -0.076 18.688 0.446 1 93.69 118 VAL A CA 1
ATOM 871 C C . VAL A 1 118 ? 1.205 19.25 1.051 1 93.69 118 VAL A C 1
ATOM 873 O O . VAL A 1 118 ? 1.451 20.453 0.978 1 93.69 118 VAL A O 1
ATOM 876 N N . LEU A 1 119 ? 1.998 18.359 1.666 1 89.62 119 LEU A N 1
ATOM 877 C CA . LEU A 1 119 ? 3.217 18.781 2.357 1 89.62 119 LEU A CA 1
ATOM 878 C C . LEU A 1 119 ? 4.219 19.375 1.38 1 89.62 119 LEU A C 1
ATOM 880 O O . LEU A 1 119 ? 4.93 20.328 1.721 1 89.62 119 LEU A O 1
ATOM 884 N N . LEU A 1 120 ? 4.289 18.859 0.183 1 91.81 120 LEU A N 1
ATOM 885 C CA . LEU A 1 120 ? 5.258 19.328 -0.804 1 91.81 120 LEU A CA 1
ATOM 886 C C . LEU A 1 120 ? 4.695 20.484 -1.619 1 91.81 120 LEU A C 1
ATOM 888 O O . LEU A 1 120 ? 5.414 21.109 -2.408 1 91.81 120 LEU A O 1
ATOM 892 N N . GLY A 1 121 ? 3.529 20.953 -1.273 1 84.62 121 GLY A N 1
ATOM 893 C CA . GLY A 1 121 ? 2.922 22.078 -1.96 1 84.62 121 GLY A CA 1
ATOM 894 C C . GLY A 1 121 ? 2.488 21.75 -3.377 1 84.62 121 GLY A C 1
ATOM 895 O O . GLY A 1 121 ? 2.596 22.594 -4.273 1 84.62 121 GLY A O 1
ATOM 896 N N . GLU A 1 122 ? 2.113 20.641 -3.629 1 71.06 122 GLU A N 1
ATOM 897 C CA . GLU A 1 122 ? 1.622 20.234 -4.941 1 71.06 122 GLU A CA 1
ATOM 898 C C . GLU A 1 122 ? 0.096 20.219 -4.977 1 71.06 122 GLU A C 1
ATOM 900 O O . GLU A 1 122 ? -0.553 20.062 -3.939 1 71.06 122 GLU A O 1
ATOM 905 N N . MET B 1 1 ? 3.086 -23.031 -13.688 1 83.88 1 MET B N 1
ATOM 906 C CA . MET B 1 1 ? 2.811 -22.016 -12.672 1 83.88 1 MET B CA 1
ATOM 907 C C . MET B 1 1 ? 3.535 -20.719 -12.992 1 83.88 1 MET B C 1
ATOM 909 O O . MET B 1 1 ? 4.695 -20.734 -13.406 1 83.88 1 MET B O 1
ATOM 913 N N . PRO B 1 2 ? 2.875 -19.625 -12.977 1 94 2 PRO B N 1
ATOM 914 C CA . PRO B 1 2 ? 3.578 -18.391 -13.352 1 94 2 PRO B CA 1
ATOM 915 C C . PRO B 1 2 ? 4.746 -18.078 -12.414 1 94 2 PRO B C 1
ATOM 917 O O . PRO B 1 2 ? 4.695 -18.391 -11.227 1 94 2 PRO B O 1
ATOM 920 N N . THR B 1 3 ? 5.785 -17.562 -12.977 1 96.88 3 THR B N 1
ATOM 921 C CA . THR B 1 3 ? 6.953 -17.156 -12.195 1 96.88 3 THR B CA 1
ATOM 922 C C . THR B 1 3 ? 6.898 -15.672 -11.867 1 96.88 3 THR B C 1
ATOM 924 O O . THR B 1 3 ? 6.047 -14.945 -12.391 1 96.88 3 THR B O 1
ATOM 927 N N . VAL B 1 4 ? 7.805 -15.25 -10.953 1 98.06 4 VAL B N 1
ATOM 928 C CA . VAL B 1 4 ? 7.949 -13.844 -10.594 1 98.06 4 VAL B CA 1
ATOM 929 C C . VAL B 1 4 ? 8.305 -13.023 -11.836 1 98.06 4 VAL B C 1
ATOM 931 O O . VAL B 1 4 ? 7.75 -11.945 -12.055 1 98.06 4 VAL B O 1
ATOM 934 N N . ARG B 1 5 ? 9.094 -13.555 -12.672 1 97.19 5 ARG B N 1
ATOM 935 C CA . ARG B 1 5 ? 9.523 -12.883 -13.898 1 97.19 5 ARG B CA 1
ATOM 936 C C . ARG B 1 5 ? 8.328 -12.578 -14.797 1 97.19 5 ARG B C 1
ATOM 938 O O . ARG B 1 5 ? 8.305 -11.555 -15.477 1 97.19 5 ARG B O 1
ATOM 945 N N . ASP B 1 6 ? 7.359 -13.406 -14.805 1 95.94 6 ASP B N 1
ATOM 946 C CA . ASP B 1 6 ? 6.168 -13.266 -15.633 1 95.94 6 ASP B CA 1
ATOM 947 C C . ASP B 1 6 ? 5.32 -12.078 -15.172 1 95.94 6 ASP B C 1
ATOM 949 O O . ASP B 1 6 ? 4.551 -11.523 -15.961 1 95.94 6 ASP B O 1
ATOM 953 N N . ALA B 1 7 ? 5.441 -11.68 -13.906 1 96.44 7 ALA B N 1
ATOM 954 C CA . ALA B 1 7 ? 4.504 -10.727 -13.312 1 96.44 7 ALA B CA 1
ATOM 955 C C . ALA B 1 7 ? 5.199 -9.414 -12.984 1 96.44 7 ALA B C 1
ATOM 957 O O . ALA B 1 7 ? 4.574 -8.352 -13 1 96.44 7 ALA B O 1
ATOM 958 N N . MET B 1 8 ? 6.473 -9.445 -12.758 1 97.12 8 MET B N 1
ATOM 959 C CA . MET B 1 8 ? 7.184 -8.32 -12.148 1 97.12 8 MET B CA 1
ATOM 960 C C . MET B 1 8 ? 7.293 -7.156 -13.133 1 97.12 8 MET B C 1
ATOM 962 O O . MET B 1 8 ? 7.113 -7.336 -14.336 1 97.12 8 MET B O 1
ATOM 966 N N . THR B 1 9 ? 7.527 -5.984 -12.586 1 95.62 9 THR B N 1
ATOM 967 C CA . THR B 1 9 ? 7.906 -4.82 -13.375 1 95.62 9 THR B CA 1
ATOM 968 C C . THR B 1 9 ? 9.422 -4.625 -13.359 1 95.62 9 THR B C 1
ATOM 970 O O . THR B 1 9 ? 10.055 -4.73 -12.305 1 95.62 9 THR B O 1
ATOM 973 N N . GLU B 1 10 ? 10.039 -4.293 -14.461 1 93.75 10 GLU B N 1
ATOM 974 C CA . GLU B 1 10 ? 11.492 -4.211 -14.578 1 93.75 10 GLU B CA 1
ATOM 975 C C . GLU B 1 10 ? 11.977 -2.766 -14.469 1 93.75 10 GLU B C 1
ATOM 977 O O . GLU B 1 10 ? 13.148 -2.518 -14.18 1 93.75 10 GLU B O 1
ATOM 982 N N . ASP B 1 11 ? 11.242 -1.786 -14.781 1 90.38 11 ASP B N 1
ATOM 983 C CA . ASP B 1 11 ? 11.648 -0.387 -14.672 1 90.38 11 ASP B CA 1
ATOM 984 C C . ASP B 1 11 ? 11.477 0.121 -13.234 1 90.38 11 ASP B C 1
ATOM 986 O O . ASP B 1 11 ? 10.539 0.86 -12.945 1 90.38 11 ASP B O 1
ATOM 990 N N . VAL B 1 12 ? 12.539 -0.246 -12.461 1 93.19 12 VAL B N 1
ATOM 991 C CA . VAL B 1 12 ? 12.422 0.001 -11.031 1 93.19 12 VAL B CA 1
ATOM 992 C C . VAL B 1 12 ? 13.031 1.357 -10.688 1 93.19 12 VAL B C 1
ATOM 994 O O . VAL B 1 12 ? 14.156 1.665 -11.102 1 93.19 12 VAL B O 1
ATOM 997 N N . VAL B 1 13 ? 12.336 2.16 -9.969 1 95.88 13 VAL B N 1
ATOM 998 C CA . VAL B 1 13 ? 12.852 3.387 -9.367 1 95.88 13 VAL B CA 1
ATOM 999 C C . VAL B 1 13 ? 13.547 3.062 -8.055 1 95.88 13 VAL B C 1
ATOM 1001 O O . VAL B 1 13 ? 13.016 2.312 -7.23 1 95.88 13 VAL B O 1
ATOM 1004 N N . VAL B 1 14 ? 14.773 3.523 -7.898 1 97.25 14 VAL B N 1
ATOM 1005 C CA . VAL B 1 14 ? 15.516 3.295 -6.66 1 97.25 14 VAL B CA 1
ATOM 1006 C C . VAL B 1 14 ? 16.047 4.621 -6.125 1 97.25 14 VAL B C 1
ATOM 1008 O O . VAL B 1 14 ? 16.109 5.613 -6.852 1 97.25 14 VAL B O 1
ATOM 1011 N N . VAL B 1 15 ? 16.328 4.652 -4.875 1 98 15 VAL B N 1
ATOM 1012 C CA . VAL B 1 15 ? 16.969 5.809 -4.262 1 98 15 VAL B CA 1
ATOM 1013 C C . VAL B 1 15 ? 18.203 5.363 -3.484 1 98 15 VAL B C 1
ATOM 1015 O O . VAL B 1 15 ? 18.344 4.191 -3.129 1 98 15 VAL B O 1
ATOM 1018 N N . GLY B 1 16 ? 19.125 6.281 -3.277 1 98.19 16 GLY B N 1
ATOM 1019 C CA . GLY B 1 16 ? 20.266 6.023 -2.416 1 98.19 16 GLY B CA 1
ATOM 1020 C C . GLY B 1 16 ? 20 6.312 -0.954 1 98.19 16 GLY B C 1
ATOM 1021 O O . GLY B 1 16 ? 19.094 7.086 -0.629 1 98.19 16 GLY B O 1
ATOM 1022 N N . PRO B 1 17 ? 20.781 5.633 -0.029 1 98.12 17 PRO B N 1
ATOM 1023 C CA . PRO B 1 17 ? 20.516 5.805 1.402 1 98.12 17 PRO B CA 1
ATOM 1024 C C . PRO B 1 17 ? 20.75 7.238 1.878 1 98.12 17 PRO B C 1
ATOM 1026 O O . PRO B 1 17 ? 20.172 7.664 2.879 1 98.12 17 PRO B O 1
ATOM 1029 N N . ASP B 1 18 ? 21.531 8.023 1.137 1 98.25 18 ASP B N 1
ATOM 1030 C CA . ASP B 1 18 ? 21.891 9.359 1.588 1 98.25 18 ASP B CA 1
ATOM 1031 C C . ASP B 1 18 ? 20.938 10.406 1.031 1 98.25 18 ASP B C 1
ATOM 1033 O O . ASP B 1 18 ? 21.016 11.586 1.391 1 98.25 18 ASP B O 1
ATOM 1037 N N . GLU B 1 19 ? 20.078 10.016 0.154 1 98 19 GLU B N 1
ATOM 1038 C CA . GLU B 1 19 ? 19.125 10.961 -0.414 1 98 19 GLU B CA 1
ATOM 1039 C C . GLU B 1 19 ? 18.172 11.5 0.657 1 98 19 GLU B C 1
ATOM 1041 O O . GLU B 1 19 ? 17.734 10.758 1.533 1 98 19 GLU B O 1
ATOM 1046 N N . PRO B 1 20 ? 17.953 12.859 0.641 1 98.38 20 PRO B N 1
ATOM 1047 C CA . PRO B 1 20 ? 16.984 13.422 1.584 1 98.38 20 PRO B CA 1
ATOM 1048 C C . PRO B 1 20 ? 15.609 12.773 1.476 1 98.38 20 PRO B C 1
ATOM 1050 O O . PRO B 1 20 ? 15.164 12.438 0.375 1 98.38 20 PRO B O 1
ATOM 1053 N N . LEU B 1 21 ? 14.961 12.633 2.576 1 98 21 LEU B N 1
ATOM 1054 C CA . LEU B 1 21 ? 13.633 12.031 2.578 1 98 21 LEU B CA 1
ATOM 1055 C C . LEU B 1 21 ? 12.688 12.797 1.659 1 98 21 LEU B C 1
ATOM 1057 O O . LEU B 1 21 ? 11.805 12.203 1.034 1 98 21 LEU B O 1
ATOM 1061 N N . GLU B 1 22 ? 12.891 14.055 1.56 1 97.62 22 GLU B N 1
ATOM 1062 C CA . GLU B 1 22 ? 12.07 14.852 0.649 1 97.62 22 GLU B CA 1
ATOM 1063 C C . GLU B 1 22 ? 12.109 14.281 -0.767 1 97.62 22 GLU B C 1
ATOM 1065 O O . GLU B 1 22 ? 11.094 14.273 -1.463 1 97.62 22 GLU B O 1
ATOM 1070 N N . ARG B 1 23 ? 13.234 13.875 -1.18 1 97.31 23 ARG B N 1
ATOM 1071 C CA . ARG B 1 23 ? 13.359 13.258 -2.496 1 97.31 23 ARG B CA 1
ATOM 1072 C C . ARG B 1 23 ? 12.547 11.977 -2.574 1 97.31 23 ARG B C 1
ATOM 1074 O O . ARG B 1 23 ? 11.914 11.695 -3.596 1 97.31 23 ARG B O 1
ATOM 1081 N N . VAL B 1 24 ? 12.594 11.219 -1.537 1 97.94 24 VAL B N 1
ATOM 1082 C CA . VAL B 1 24 ? 11.805 9.992 -1.462 1 97.94 24 VAL B CA 1
ATOM 1083 C C . VAL B 1 24 ? 10.32 10.32 -1.577 1 97.94 24 VAL B C 1
ATOM 1085 O O . VAL B 1 24 ? 9.594 9.68 -2.344 1 97.94 24 VAL B O 1
ATOM 1088 N N . LEU B 1 25 ? 9.898 11.344 -0.873 1 97.88 25 LEU B N 1
ATOM 1089 C CA . LEU B 1 25 ? 8.5 11.758 -0.921 1 97.88 25 LEU B CA 1
ATOM 1090 C C . LEU B 1 25 ? 8.102 12.16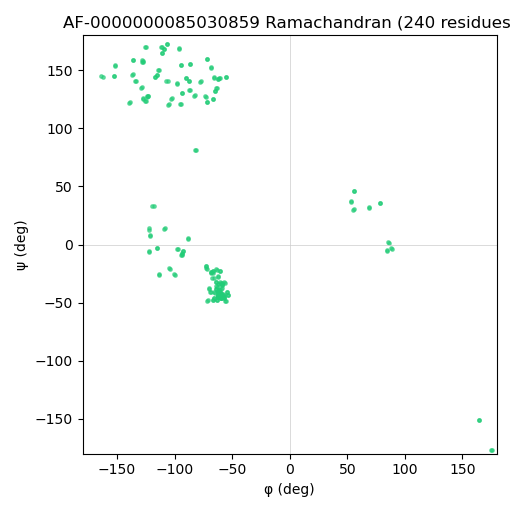4 -2.336 1 97.88 25 LEU B C 1
ATOM 1092 O O . LEU B 1 25 ? 7.031 11.773 -2.818 1 97.88 25 LEU B O 1
ATOM 1096 N N . ARG B 1 26 ? 8.984 12.875 -3.023 1 97.12 26 ARG B N 1
ATOM 1097 C CA . ARG B 1 26 ? 8.719 13.297 -4.395 1 97.12 26 ARG B CA 1
ATOM 1098 C C . ARG B 1 26 ? 8.609 12.102 -5.328 1 97.12 26 ARG B C 1
ATOM 1100 O O . ARG B 1 26 ? 7.766 12.078 -6.227 1 97.12 26 ARG B O 1
ATOM 1107 N N . THR B 1 27 ? 9.461 11.195 -5.133 1 96.88 27 THR B N 1
ATOM 1108 C CA . THR B 1 27 ? 9.43 9.977 -5.938 1 96.88 27 THR B CA 1
ATOM 1109 C C . THR B 1 27 ? 8.094 9.258 -5.77 1 96.88 27 THR B C 1
ATOM 1111 O O . THR B 1 27 ? 7.488 8.82 -6.754 1 96.88 27 THR B O 1
ATOM 1114 N N . PHE B 1 28 ? 7.625 9.109 -4.508 1 97.38 28 PHE B N 1
ATOM 1115 C CA . PHE B 1 28 ? 6.344 8.469 -4.23 1 97.38 28 PHE B CA 1
ATOM 1116 C C . PHE B 1 28 ? 5.215 9.18 -4.969 1 97.38 28 PHE B C 1
ATOM 1118 O O . PHE B 1 28 ? 4.414 8.531 -5.648 1 97.38 28 PHE B O 1
ATOM 1125 N N . ALA B 1 29 ? 5.238 10.461 -4.875 1 94.56 29 ALA B N 1
ATOM 1126 C CA . ALA B 1 29 ? 4.164 11.258 -5.457 1 94.56 29 ALA B CA 1
ATOM 1127 C C . ALA B 1 29 ? 4.227 11.242 -6.98 1 94.56 29 ALA B C 1
ATOM 1129 O O . ALA B 1 29 ? 3.213 11.023 -7.648 1 94.56 29 ALA B O 1
ATOM 1130 N N . SER B 1 30 ? 5.371 11.469 -7.574 1 94.19 30 SER B N 1
ATOM 1131 C CA . SER B 1 30 ? 5.52 11.617 -9.023 1 94.19 30 SER B CA 1
ATOM 1132 C C . SER B 1 30 ? 5.312 10.281 -9.734 1 94.19 30 SER B C 1
ATOM 1134 O O . SER B 1 30 ? 4.73 10.234 -10.812 1 94.19 30 SER B O 1
ATOM 1136 N N . GLU B 1 31 ? 5.766 9.227 -9.141 1 93.81 31 GLU B N 1
ATOM 1137 C CA . GLU B 1 31 ? 5.691 7.914 -9.766 1 93.81 31 GLU B CA 1
ATOM 1138 C C . GLU B 1 31 ? 4.438 7.16 -9.328 1 93.81 31 GLU B C 1
ATOM 1140 O O . GLU B 1 31 ? 4.117 6.102 -9.875 1 93.81 31 GLU B O 1
ATOM 1145 N N . SER B 1 32 ? 3.691 7.691 -8.312 1 92.81 32 SER B N 1
ATOM 1146 C CA . SER B 1 32 ? 2.506 7.055 -7.746 1 92.81 32 SER B CA 1
ATOM 1147 C C . SER B 1 32 ? 2.818 5.645 -7.258 1 92.81 32 SER B 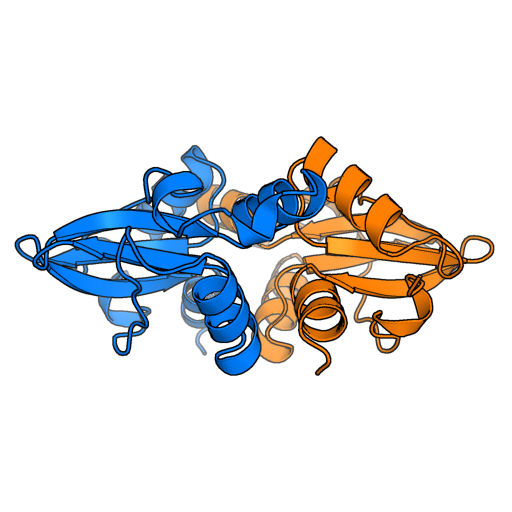C 1
ATOM 1149 O O . SER B 1 32 ? 2.086 4.699 -7.562 1 92.81 32 SER B O 1
ATOM 1151 N N . ILE B 1 33 ? 3.93 5.551 -6.555 1 94.75 33 ILE B N 1
ATOM 1152 C CA . ILE B 1 33 ? 4.336 4.258 -6.016 1 94.75 33 ILE B CA 1
ATOM 1153 C C . ILE B 1 33 ? 4.203 4.266 -4.492 1 94.75 33 ILE B C 1
ATOM 1155 O O . ILE B 1 33 ? 4.086 5.328 -3.881 1 94.75 33 ILE B O 1
ATOM 1159 N N . HIS B 1 34 ? 4.234 3.096 -3.869 1 95.81 34 HIS B N 1
ATOM 1160 C CA . HIS B 1 34 ? 4.031 2.951 -2.432 1 95.81 34 HIS B CA 1
ATOM 1161 C C . HIS B 1 34 ? 5.238 2.295 -1.771 1 95.81 34 HIS B C 1
ATOM 1163 O O . HIS B 1 34 ? 5.18 1.917 -0.598 1 95.81 34 HIS B O 1
ATOM 1169 N N . GLY B 1 35 ? 6.289 2.105 -2.51 1 97.25 35 GLY B N 1
ATOM 1170 C CA . GLY B 1 35 ? 7.562 1.58 -2.041 1 97.25 35 GLY B CA 1
ATOM 1171 C C . GLY B 1 35 ? 8.711 1.852 -2.996 1 97.25 35 GLY B C 1
ATOM 1172 O O . GLY B 1 35 ? 8.523 1.826 -4.215 1 97.25 35 GLY B O 1
ATOM 1173 N N . VAL B 1 36 ? 9.852 2.092 -2.445 1 98.25 36 VAL B N 1
ATOM 1174 C CA . VAL B 1 36 ? 11.023 2.336 -3.275 1 98.25 36 VAL B CA 1
ATOM 1175 C C . VAL B 1 36 ? 12.234 1.63 -2.678 1 98.25 36 VAL B C 1
ATOM 1177 O O . VAL B 1 36 ? 12.562 1.833 -1.506 1 98.25 36 VAL B O 1
ATOM 1180 N N . PRO B 1 37 ? 12.891 0.745 -3.426 1 98.44 37 PRO B N 1
ATOM 1181 C CA . PRO B 1 37 ? 14.125 0.128 -2.936 1 98.44 37 PRO B CA 1
ATOM 1182 C C . PRO B 1 37 ? 15.234 1.146 -2.689 1 98.44 37 PRO B C 1
ATOM 1184 O O . PRO B 1 37 ? 15.328 2.146 -3.406 1 98.44 37 PRO B O 1
ATOM 1187 N N . VAL B 1 38 ? 15.953 0.92 -1.692 1 98.44 38 VAL B N 1
ATOM 1188 C CA . VAL B 1 38 ? 17.141 1.701 -1.38 1 98.44 38 VAL B CA 1
ATOM 1189 C C . VAL B 1 38 ? 18.391 0.916 -1.771 1 98.44 38 VAL B C 1
ATOM 1191 O O . VAL B 1 38 ? 18.594 -0.218 -1.327 1 98.44 38 VAL B O 1
ATOM 1194 N N . VAL B 1 39 ? 19.203 1.57 -2.58 1 97.62 39 VAL B N 1
ATOM 1195 C CA . VAL B 1 39 ? 20.344 0.88 -3.176 1 97.62 39 VAL B CA 1
ATOM 1196 C C . VAL B 1 39 ? 21.625 1.688 -2.938 1 97.62 39 VAL B C 1
ATOM 1198 O O . VAL B 1 39 ? 21.609 2.918 -3.029 1 97.62 39 VAL B O 1
ATOM 1201 N N . GLU B 1 40 ? 22.609 1.025 -2.568 1 95.81 40 GLU B N 1
ATOM 1202 C CA . GLU B 1 40 ? 23.938 1.615 -2.422 1 95.81 40 GLU B CA 1
ATOM 1203 C C . GLU B 1 40 ? 24.984 0.812 -3.188 1 95.81 40 GLU B C 1
ATOM 1205 O O . GLU B 1 40 ? 25.156 -0.388 -2.957 1 95.81 40 GLU B O 1
ATOM 1210 N N . GLY B 1 41 ? 25.719 1.477 -4.055 1 91.19 41 GLY B N 1
ATOM 1211 C CA . GLY B 1 41 ? 26.766 0.797 -4.82 1 91.19 41 GLY B CA 1
ATOM 1212 C C . GLY B 1 41 ? 26.234 -0.398 -5.598 1 91.19 41 GLY B C 1
ATOM 1213 O O . GLY B 1 41 ? 26.875 -1.451 -5.629 1 91.19 41 GLY B O 1
ATOM 1214 N N . GLY B 1 42 ? 25 -0.362 -6.016 1 88.69 42 GLY B N 1
ATOM 1215 C CA . GLY B 1 42 ? 24.406 -1.416 -6.82 1 88.69 42 GLY B CA 1
ATOM 1216 C C . GLY B 1 42 ? 23.797 -2.523 -5.992 1 88.69 42 GLY B C 1
ATOM 1217 O O . GLY B 1 42 ? 23.188 -3.451 -6.539 1 88.69 42 GLY B O 1
ATOM 1218 N N . ARG B 1 43 ? 23.922 -2.424 -4.754 1 93.25 43 ARG B N 1
ATOM 1219 C CA . ARG B 1 43 ? 23.406 -3.459 -3.867 1 93.25 43 ARG B CA 1
ATOM 1220 C C . ARG B 1 43 ? 22.156 -2.973 -3.135 1 93.25 43 ARG B C 1
ATOM 1222 O O . ARG B 1 43 ? 22.109 -1.832 -2.666 1 93.25 43 ARG B O 1
ATOM 1229 N N . LEU B 1 44 ? 21.219 -3.893 -3.006 1 97.44 44 LEU B N 1
ATOM 1230 C CA . LEU B 1 44 ? 20 -3.592 -2.26 1 97.44 44 LEU B CA 1
ATOM 1231 C C . LEU B 1 44 ? 20.281 -3.512 -0.765 1 97.44 44 LEU B C 1
ATOM 1233 O O . LEU B 1 44 ? 20.812 -4.465 -0.175 1 97.44 44 LEU B O 1
ATOM 1237 N N . ILE B 1 45 ? 19.969 -2.387 -0.168 1 96.19 45 ILE B N 1
ATOM 1238 C CA . ILE B 1 45 ? 20.172 -2.244 1.268 1 96.19 45 ILE B CA 1
ATOM 1239 C C . ILE B 1 45 ? 18.844 -2.348 2 1 96.19 45 ILE B C 1
ATOM 1241 O O . ILE B 1 45 ? 18.812 -2.553 3.217 1 96.19 45 ILE B O 1
ATOM 1245 N N . GLY B 1 46 ? 17.734 -2.121 1.321 1 98.12 46 GLY B N 1
ATOM 1246 C CA . GLY B 1 46 ? 16.406 -2.211 1.915 1 98.12 46 GLY B CA 1
ATOM 1247 C C . GLY B 1 46 ? 15.328 -1.556 1.071 1 98.12 46 GLY B C 1
ATOM 1248 O O . GLY B 1 46 ? 15.43 -1.523 -0.157 1 98.12 46 GLY B O 1
ATOM 1249 N N . ILE B 1 47 ? 14.352 -1.095 1.737 1 98.5 47 ILE B N 1
ATOM 1250 C CA . ILE B 1 47 ? 13.219 -0.486 1.045 1 98.5 47 ILE B CA 1
ATOM 1251 C C . ILE B 1 47 ? 12.547 0.538 1.956 1 98.5 47 ILE B C 1
ATOM 1253 O O . ILE B 1 47 ? 12.594 0.411 3.182 1 98.5 47 ILE B O 1
ATOM 1257 N N . VAL B 1 48 ? 12.055 1.593 1.407 1 98.44 48 VAL B N 1
ATOM 1258 C CA . VAL B 1 48 ? 11.148 2.521 2.068 1 98.44 48 VAL B CA 1
ATOM 1259 C C . VAL B 1 48 ? 9.727 2.326 1.536 1 98.44 48 VAL B C 1
ATOM 1261 O O . VAL B 1 48 ? 9.492 2.424 0.329 1 98.44 48 VAL B O 1
ATOM 1264 N N . THR B 1 49 ? 8.773 1.986 2.385 1 97.81 49 THR B N 1
ATOM 1265 C CA . THR B 1 49 ? 7.391 1.799 1.967 1 97.81 49 THR B CA 1
ATOM 1266 C C . THR B 1 49 ? 6.52 2.961 2.439 1 97.81 49 THR B C 1
ATOM 1268 O O . THR B 1 49 ? 6.992 3.838 3.166 1 97.81 49 THR B O 1
ATOM 1271 N N . SER B 1 50 ? 5.281 2.953 1.971 1 97.38 50 SER B N 1
ATOM 1272 C CA . SER B 1 50 ? 4.324 3.998 2.326 1 97.38 50 SER B CA 1
ATOM 1273 C C . SER B 1 50 ? 4.113 4.062 3.834 1 97.38 50 SER B C 1
ATOM 1275 O O . SER B 1 50 ? 3.961 5.148 4.398 1 97.38 50 SER B O 1
ATOM 1277 N N . VAL B 1 51 ? 4.18 2.938 4.516 1 96.81 51 VAL B N 1
ATOM 1278 C CA . VAL B 1 51 ? 4.012 2.906 5.965 1 96.81 51 VAL B CA 1
ATOM 1279 C C . VAL B 1 51 ? 5.211 3.568 6.637 1 96.81 51 VAL B C 1
ATOM 1281 O O . VAL B 1 51 ? 5.059 4.285 7.629 1 96.81 51 VAL B O 1
ATOM 1284 N N . ASP B 1 52 ? 6.359 3.33 6.156 1 97.12 52 ASP B N 1
ATOM 1285 C CA . ASP B 1 52 ? 7.555 3.992 6.68 1 97.12 52 ASP B CA 1
ATOM 1286 C C . ASP B 1 52 ? 7.449 5.508 6.531 1 97.12 52 ASP B C 1
ATOM 1288 O O . ASP B 1 52 ? 7.844 6.254 7.43 1 97.12 52 ASP B O 1
ATOM 1292 N N . VAL B 1 53 ? 6.973 5.906 5.402 1 97.56 53 VAL B N 1
ATOM 1293 C CA . VAL B 1 53 ? 6.809 7.328 5.109 1 97.56 53 VAL B CA 1
ATOM 1294 C C . VAL B 1 53 ? 5.82 7.949 6.094 1 97.56 53 VAL B C 1
ATOM 1296 O O . VAL B 1 53 ? 6.066 9.031 6.629 1 97.56 53 VAL B O 1
ATOM 1299 N N . VAL B 1 54 ? 4.723 7.262 6.32 1 97.88 54 VAL B N 1
ATOM 1300 C CA . VAL B 1 54 ? 3.736 7.762 7.273 1 97.88 54 VAL B CA 1
ATOM 1301 C C . VAL B 1 54 ? 4.398 7.992 8.625 1 97.88 54 VAL B C 1
ATOM 1303 O O . VAL B 1 54 ? 4.219 9.047 9.242 1 97.88 54 VAL B O 1
ATOM 1306 N N . ARG B 1 55 ? 5.133 7.031 9.094 1 97.62 55 ARG B N 1
ATOM 1307 C CA . ARG B 1 55 ? 5.793 7.125 10.391 1 97.62 55 ARG B CA 1
ATOM 1308 C C . ARG B 1 55 ? 6.762 8.305 10.422 1 97.62 55 ARG B C 1
ATOM 1310 O O . ARG B 1 55 ? 6.832 9.023 11.422 1 97.62 55 ARG B O 1
ATOM 1317 N N . ALA B 1 56 ? 7.48 8.469 9.359 1 97.31 56 ALA B N 1
ATOM 1318 C CA . ALA B 1 56 ? 8.43 9.57 9.281 1 97.31 56 ALA B CA 1
ATOM 1319 C C . ALA B 1 56 ? 7.719 10.914 9.336 1 97.31 56 ALA B C 1
ATOM 1321 O O . ALA B 1 56 ? 8.125 11.812 10.086 1 97.31 56 ALA B O 1
ATOM 1322 N N . LEU B 1 57 ? 6.684 11.047 8.539 1 96.75 57 LEU B N 1
ATOM 1323 C CA . LEU B 1 57 ? 5.934 12.297 8.492 1 96.75 57 LEU B CA 1
ATOM 1324 C C . LEU B 1 57 ? 5.312 12.609 9.852 1 96.75 57 LEU B C 1
ATOM 1326 O O . LEU B 1 57 ? 5.332 13.758 10.297 1 96.75 57 LEU B O 1
ATOM 1330 N N . ALA B 1 58 ? 4.812 11.617 10.484 1 95.62 58 ALA B N 1
ATOM 1331 C CA . ALA B 1 58 ? 4.145 11.789 11.773 1 95.62 58 ALA B CA 1
ATOM 1332 C C . ALA B 1 58 ? 5.137 12.211 12.852 1 95.62 58 ALA B C 1
ATOM 1334 O O . ALA B 1 58 ? 4.758 12.859 13.836 1 95.62 58 ALA B O 1
ATOM 1335 N N . SER B 1 59 ? 6.348 11.836 12.719 1 92.06 59 SER B N 1
ATOM 1336 C CA . SER B 1 59 ? 7.367 12.172 13.711 1 92.06 59 SER B CA 1
ATOM 1337 C C . SER B 1 59 ? 7.629 13.672 13.75 1 92.06 59 SER B C 1
ATOM 1339 O O . SER B 1 59 ? 8.156 14.188 14.742 1 92.06 59 SER B O 1
ATOM 1341 N N . GLY B 1 60 ? 7.328 14.414 12.688 1 88.31 60 GLY B N 1
ATOM 1342 C CA . GLY B 1 60 ? 7.496 15.852 12.617 1 88.31 60 GLY B CA 1
ATOM 1343 C C . GLY B 1 60 ? 8.898 16.281 12.227 1 88.31 60 GLY B C 1
ATOM 1344 O O . GLY B 1 60 ? 9.172 17.469 12.055 1 88.31 60 GLY B O 1
ATOM 1345 N N . GLU B 1 61 ? 9.844 15.406 12.094 1 91.31 61 GLU B N 1
ATOM 1346 C CA . GLU B 1 61 ? 11.234 15.742 11.781 1 91.31 61 GLU B CA 1
ATOM 1347 C C . GLU B 1 61 ? 11.664 15.125 10.453 1 91.31 61 GLU B C 1
ATOM 1349 O O . GLU B 1 61 ? 12.836 14.773 10.273 1 91.31 61 GLU B O 1
ATOM 1354 N N . TRP B 1 62 ? 10.719 15.039 9.547 1 94.5 62 TRP B N 1
ATOM 1355 C CA . TRP B 1 62 ? 10.984 14.297 8.32 1 94.5 62 TRP B CA 1
ATOM 1356 C C . TRP B 1 62 ? 11.945 15.055 7.414 1 94.5 62 TRP B C 1
ATOM 1358 O O . TRP B 1 62 ? 12.68 14.453 6.625 1 94.5 62 TRP B O 1
ATOM 1368 N N . ARG B 1 63 ? 12.102 16.359 7.559 1 95 63 ARG B N 1
ATOM 1369 C CA . ARG B 1 63 ? 12.945 17.172 6.688 1 95 63 ARG B CA 1
ATOM 1370 C C . ARG B 1 63 ? 14.422 16.922 6.965 1 95 63 ARG B C 1
ATOM 1372 O O . ARG B 1 63 ? 15.281 17.219 6.133 1 95 63 ARG B O 1
ATOM 1379 N N . GLU B 1 64 ? 14.727 16.375 8.078 1 96.62 64 GLU B N 1
ATOM 1380 C CA . GLU B 1 64 ? 16.109 16.109 8.461 1 96.62 64 GLU B CA 1
ATOM 1381 C C . GLU B 1 64 ? 16.5 14.664 8.172 1 96.62 64 GLU B C 1
ATOM 1383 O O . GLU B 1 64 ? 17.672 14.289 8.32 1 96.62 64 GLU B O 1
ATOM 1388 N N . LEU B 1 65 ? 15.617 13.906 7.734 1 97.94 65 LEU B N 1
ATOM 1389 C CA . LEU B 1 65 ? 15.852 12.477 7.566 1 97.94 65 LEU B CA 1
ATOM 1390 C C . LEU B 1 65 ? 16.297 12.164 6.145 1 97.94 65 LEU B C 1
ATOM 1392 O O . LEU B 1 65 ? 16.062 12.945 5.223 1 97.94 65 LEU B O 1
ATOM 1396 N N . THR B 1 66 ? 17 11.102 6.02 1 98.5 66 THR B N 1
ATOM 1397 C CA . THR B 1 66 ? 17.375 10.523 4.734 1 98.5 66 THR B CA 1
ATOM 1398 C C . THR B 1 66 ? 16.625 9.227 4.48 1 98.5 66 THR B C 1
ATOM 1400 O O . THR B 1 66 ? 15.953 8.703 5.375 1 98.5 66 THR B O 1
ATOM 1403 N N . ALA B 1 67 ? 16.719 8.758 3.199 1 98.5 67 ALA B N 1
ATOM 1404 C CA . ALA B 1 67 ? 16.141 7.457 2.883 1 98.5 67 ALA B CA 1
ATOM 1405 C C . ALA B 1 67 ? 16.672 6.379 3.83 1 98.5 67 ALA B C 1
ATOM 1407 O O . ALA B 1 67 ? 15.898 5.547 4.312 1 98.5 67 ALA B O 1
ATOM 1408 N N . GLY B 1 68 ? 17.922 6.41 4.078 1 98.06 68 GLY B N 1
ATOM 1409 C CA . GLY B 1 68 ? 18.547 5.422 4.949 1 98.06 68 GLY B CA 1
ATOM 1410 C C . GLY B 1 68 ? 17.984 5.43 6.355 1 98.06 68 GLY B C 1
ATOM 1411 O O . GLY B 1 68 ? 17.906 4.383 7 1 98.06 68 GLY B O 1
ATOM 1412 N N . ASP B 1 69 ? 17.547 6.551 6.898 1 97.75 69 ASP B N 1
ATOM 1413 C CA . ASP B 1 69 ? 17.047 6.707 8.258 1 97.75 69 ASP B CA 1
ATOM 1414 C C . ASP B 1 69 ? 15.719 5.969 8.43 1 97.75 69 ASP B C 1
ATOM 1416 O O . ASP B 1 69 ? 15.328 5.633 9.555 1 97.75 69 ASP B O 1
ATOM 1420 N N . VAL B 1 70 ? 15.016 5.754 7.273 1 97.44 70 VAL B N 1
ATOM 1421 C CA . VAL B 1 70 ? 13.68 5.184 7.391 1 97.44 70 VAL B CA 1
ATOM 1422 C C . VAL B 1 70 ? 13.594 3.889 6.59 1 97.44 70 VAL B C 1
ATOM 1424 O O . VAL B 1 70 ? 12.5 3.422 6.262 1 97.44 70 VAL B O 1
ATOM 1427 N N . THR B 1 71 ? 14.648 3.354 6.168 1 97.75 71 THR B N 1
ATOM 1428 C CA . THR B 1 71 ? 14.742 2.127 5.387 1 97.75 71 THR B CA 1
ATOM 1429 C C . THR B 1 71 ? 14.555 0.902 6.277 1 97.75 71 THR B C 1
ATOM 1431 O O . THR B 1 71 ? 15.07 0.853 7.391 1 97.75 71 THR B O 1
ATOM 1434 N N . ARG B 1 72 ? 13.859 -0.057 5.766 1 97.19 72 ARG B N 1
ATOM 1435 C CA . ARG B 1 72 ? 13.742 -1.355 6.422 1 97.19 72 ARG B CA 1
ATOM 1436 C C . ARG B 1 72 ? 14.148 -2.482 5.48 1 97.19 72 ARG B C 1
ATOM 1438 O O . ARG B 1 72 ? 14.359 -2.256 4.285 1 97.19 72 ARG B O 1
ATOM 1445 N N . LYS B 1 73 ? 14.281 -3.73 6.043 1 97 73 LYS B N 1
ATOM 1446 C CA . LYS B 1 73 ? 14.625 -4.891 5.227 1 97 73 LYS B CA 1
ATOM 1447 C C . LYS B 1 73 ? 13.523 -5.199 4.215 1 97 73 LYS B C 1
ATOM 1449 O O . LYS B 1 73 ? 12.344 -5.223 4.566 1 97 73 LYS B O 1
ATOM 1454 N N . ALA B 1 74 ? 13.898 -5.402 3.02 1 97.88 74 ALA B N 1
ATOM 1455 C CA . ALA B 1 74 ? 12.953 -5.719 1.95 1 97.88 74 ALA B CA 1
ATOM 1456 C C . ALA B 1 74 ? 12.75 -7.227 1.827 1 97.88 74 ALA B C 1
ATOM 1458 O O . ALA B 1 74 ? 13.695 -8 1.998 1 97.88 74 ALA B O 1
ATOM 1459 N N . VAL B 1 75 ? 11.531 -7.656 1.535 1 98.19 75 VAL B N 1
ATOM 1460 C CA . VAL B 1 75 ? 11.32 -9.008 1.027 1 98.19 75 VAL B CA 1
ATOM 1461 C C . VAL B 1 75 ? 11.945 -9.141 -0.361 1 98.19 75 VAL B C 1
ATOM 1463 O O . VAL B 1 75 ? 11.68 -8.32 -1.246 1 98.19 75 VAL B O 1
ATOM 1466 N N . THR B 1 76 ? 12.82 -10.141 -0.514 1 98.44 76 THR B N 1
ATOM 1467 C CA . THR B 1 76 ? 13.445 -10.359 -1.816 1 98.44 76 THR B CA 1
ATOM 1468 C C . THR B 1 76 ? 13.055 -11.719 -2.383 1 98.44 76 THR B C 1
ATOM 1470 O O . THR B 1 76 ? 12.914 -12.688 -1.638 1 98.44 76 THR B O 1
ATOM 1473 N N . VAL B 1 77 ? 12.906 -11.711 -3.672 1 98.44 77 VAL B N 1
ATOM 1474 C CA . VAL B 1 77 ? 12.578 -12.961 -4.359 1 98.44 77 VAL B CA 1
ATOM 1475 C C . VAL B 1 77 ? 13.43 -13.094 -5.617 1 98.44 77 VAL B C 1
ATOM 1477 O O . VAL B 1 77 ? 13.953 -12.102 -6.133 1 98.44 77 VAL B O 1
ATOM 1480 N N . ASP B 1 78 ? 13.57 -14.344 -6.086 1 98.31 78 ASP B N 1
ATOM 1481 C CA . ASP B 1 78 ? 14.227 -14.633 -7.352 1 98.31 78 ASP B CA 1
ATOM 1482 C C . ASP B 1 78 ? 13.234 -14.57 -8.516 1 98.31 78 ASP B C 1
ATOM 1484 O O . ASP B 1 78 ? 12.102 -15.039 -8.398 1 98.31 78 ASP B O 1
ATOM 1488 N N . PRO B 1 79 ? 13.703 -14.008 -9.68 1 97.94 79 PRO B N 1
ATOM 1489 C CA . PRO B 1 79 ? 12.766 -13.906 -10.797 1 97.94 79 PRO B CA 1
ATOM 1490 C C . PRO B 1 79 ? 12.25 -15.266 -11.258 1 97.94 79 PRO B C 1
ATOM 1492 O O . PRO B 1 79 ? 11.172 -15.352 -11.859 1 97.94 79 PRO B O 1
ATOM 1495 N N . ASP B 1 80 ? 12.969 -16.312 -10.984 1 97.75 80 ASP B N 1
ATOM 1496 C CA . ASP B 1 80 ? 12.578 -17.625 -11.477 1 97.75 80 ASP B CA 1
ATOM 1497 C C . ASP B 1 80 ? 11.719 -18.375 -10.453 1 97.75 80 ASP B C 1
ATOM 1499 O O . ASP B 1 80 ? 11.203 -19.453 -10.734 1 97.75 80 ASP B O 1
ATOM 1503 N N . GLU B 1 81 ? 11.562 -17.797 -9.297 1 97.12 81 GLU B N 1
ATOM 1504 C CA . GLU B 1 81 ? 10.695 -18.391 -8.281 1 97.12 81 GLU B CA 1
ATOM 1505 C C . GLU B 1 81 ? 9.234 -18.328 -8.711 1 97.12 81 GLU B C 1
ATOM 1507 O O . GLU B 1 81 ? 8.844 -17.469 -9.5 1 97.12 81 GLU B O 1
ATOM 1512 N N . ASP B 1 82 ? 8.492 -19.312 -8.18 1 96.81 82 ASP B N 1
ATOM 1513 C CA . ASP B 1 82 ? 7.055 -19.297 -8.43 1 96.81 82 ASP B CA 1
ATOM 1514 C C . ASP B 1 82 ? 6.391 -18.094 -7.766 1 96.81 82 ASP B C 1
ATOM 1516 O O . ASP B 1 82 ? 6.754 -17.719 -6.652 1 96.81 82 ASP B O 1
ATOM 1520 N N . LEU B 1 83 ? 5.418 -17.594 -8.469 1 96.62 83 LEU B N 1
ATOM 1521 C CA . LEU B 1 83 ? 4.672 -16.469 -7.914 1 96.62 83 LEU B CA 1
ATOM 1522 C C . LEU B 1 83 ? 4.035 -16.828 -6.578 1 96.62 83 LEU B C 1
ATOM 1524 O O . LEU B 1 83 ? 3.963 -16 -5.672 1 96.62 83 LEU B O 1
ATOM 1528 N N . GLU B 1 84 ? 3.588 -18.031 -6.383 1 95.38 84 GLU B N 1
ATOM 1529 C CA . GLU B 1 84 ? 3.01 -18.516 -5.133 1 95.38 84 GLU B CA 1
ATOM 1530 C C . GLU B 1 84 ? 4.012 -18.406 -3.984 1 95.38 84 GLU B C 1
ATOM 1532 O O . GLU B 1 84 ? 3.652 -18.016 -2.873 1 95.38 84 GLU B O 1
ATOM 1537 N N . THR B 1 85 ? 5.188 -18.781 -4.285 1 96.62 85 THR B N 1
ATOM 1538 C CA . THR B 1 85 ? 6.238 -18.688 -3.279 1 96.62 85 THR B CA 1
ATOM 1539 C C . THR B 1 85 ? 6.461 -17.234 -2.873 1 96.62 85 THR B C 1
ATOM 1541 O O . THR B 1 85 ? 6.613 -16.922 -1.688 1 96.62 85 THR B O 1
ATOM 1544 N N . ALA B 1 86 ? 6.504 -16.391 -3.838 1 97.81 86 ALA B N 1
ATOM 1545 C CA . ALA B 1 86 ? 6.637 -14.961 -3.561 1 97.81 86 ALA B CA 1
ATOM 1546 C C . ALA B 1 86 ? 5.496 -14.461 -2.674 1 97.81 86 ALA B C 1
ATOM 1548 O O . ALA B 1 86 ? 5.723 -13.727 -1.712 1 97.81 86 ALA B O 1
ATOM 1549 N N . LEU B 1 87 ? 4.27 -14.898 -2.955 1 97.69 87 LEU B N 1
ATOM 1550 C CA . LEU B 1 87 ? 3.104 -14.5 -2.176 1 97.69 87 LEU B CA 1
ATOM 1551 C C . LEU B 1 87 ? 3.207 -15 -0.742 1 97.69 87 LEU B C 1
ATOM 1553 O O . LEU B 1 87 ? 2.855 -14.289 0.2 1 97.69 87 LEU B O 1
ATOM 1557 N N . ASP B 1 88 ? 3.73 -16.203 -0.547 1 98.06 88 ASP B N 1
ATOM 1558 C CA . ASP B 1 88 ? 3.922 -16.766 0.787 1 98.06 88 ASP B CA 1
ATOM 1559 C C . ASP B 1 88 ? 4.898 -15.93 1.603 1 98.06 88 ASP B C 1
ATOM 1561 O O . ASP B 1 88 ? 4.656 -15.656 2.781 1 98.06 88 ASP B O 1
ATOM 1565 N N . LEU B 1 89 ? 5.926 -15.562 0.998 1 98.06 89 LEU B N 1
ATOM 1566 C CA . LEU B 1 89 ? 6.941 -14.766 1.675 1 98.06 89 LEU B CA 1
ATOM 1567 C C . LEU B 1 89 ? 6.395 -13.391 2.047 1 98.06 89 LEU B C 1
ATOM 1569 O O . LEU B 1 89 ? 6.602 -12.914 3.166 1 98.06 89 LEU B O 1
ATOM 1573 N N . MET B 1 90 ? 5.715 -12.75 1.1 1 98.25 90 MET B N 1
ATOM 1574 C CA . MET B 1 90 ? 5.094 -11.445 1.352 1 98.25 90 MET B CA 1
ATOM 1575 C C . MET B 1 90 ? 4.09 -11.539 2.494 1 98.25 90 MET B C 1
ATOM 1577 O O . MET B 1 90 ? 4.086 -10.695 3.393 1 98.25 90 MET B O 1
ATOM 1581 N N . ALA B 1 91 ? 3.295 -12.539 2.471 1 97.88 91 ALA B N 1
ATOM 1582 C CA . ALA B 1 91 ? 2.279 -12.734 3.502 1 97.88 91 ALA B CA 1
ATOM 1583 C C . ALA B 1 91 ? 2.92 -12.93 4.875 1 97.88 91 ALA B C 1
ATOM 1585 O O . ALA B 1 91 ? 2.438 -12.383 5.871 1 97.88 91 ALA B O 1
ATOM 1586 N N . ALA B 1 92 ? 3.994 -13.664 4.934 1 97.5 92 ALA B N 1
ATOM 1587 C CA . ALA B 1 92 ? 4.66 -14.016 6.188 1 97.5 92 ALA B CA 1
ATOM 1588 C C . ALA B 1 92 ? 5.16 -12.766 6.91 1 97.5 92 ALA B C 1
ATOM 1590 O O . ALA B 1 92 ? 5.195 -12.727 8.141 1 97.5 92 ALA B O 1
ATOM 1591 N N . VAL B 1 93 ? 5.441 -11.742 6.191 1 95.31 93 VAL B N 1
ATOM 1592 C CA . VAL B 1 93 ? 6.039 -10.578 6.828 1 95.31 93 VAL B CA 1
ATOM 1593 C C . VAL B 1 93 ? 5.082 -9.391 6.742 1 95.31 93 VAL B C 1
ATOM 1595 O O . VAL B 1 93 ? 5.398 -8.297 7.203 1 95.31 93 VAL B O 1
ATOM 1598 N N . GLY B 1 94 ? 3.99 -9.562 6.113 1 95.25 94 GLY B N 1
ATOM 1599 C CA . GLY B 1 94 ? 2.975 -8.523 6.047 1 95.25 94 GLY B CA 1
ATOM 1600 C C . GLY B 1 94 ? 3.299 -7.438 5.043 1 95.25 94 GLY B C 1
ATOM 1601 O O . GLY B 1 94 ? 3.102 -6.25 5.32 1 95.25 94 GLY B O 1
ATOM 1602 N N . GLU B 1 95 ? 3.91 -7.809 3.951 1 97.25 95 GLU B N 1
ATOM 1603 C CA . GLU B 1 95 ? 4.246 -6.895 2.867 1 97.25 95 GLU B CA 1
ATOM 1604 C C . GLU B 1 95 ? 3.459 -7.223 1.602 1 97.25 95 GLU B C 1
ATOM 1606 O O . GLU B 1 95 ? 3.145 -8.383 1.346 1 97.25 95 GLU B O 1
ATOM 1611 N N . ASP B 1 96 ? 3.186 -6.188 0.8 1 98 96 ASP B N 1
ATOM 1612 C CA . ASP B 1 96 ? 2.42 -6.434 -0.418 1 98 96 ASP B CA 1
ATOM 1613 C C . ASP B 1 96 ? 3.303 -6.301 -1.657 1 98 96 ASP B C 1
ATOM 1615 O O . ASP B 1 96 ? 2.797 -6.203 -2.777 1 98 96 ASP B O 1
ATOM 1619 N N . ARG B 1 97 ? 4.566 -6.277 -1.459 1 98 97 ARG B N 1
ATOM 1620 C CA . ARG B 1 97 ? 5.535 -6.172 -2.543 1 98 97 ARG B CA 1
ATOM 1621 C C . ARG B 1 97 ? 6.859 -6.828 -2.162 1 98 97 ARG B C 1
ATOM 1623 O O . ARG B 1 97 ? 7.168 -6.969 -0.977 1 98 97 ARG B O 1
ATOM 1630 N N . ALA B 1 98 ? 7.543 -7.227 -3.152 1 98.38 98 ALA B N 1
ATOM 1631 C CA . ALA B 1 98 ? 8.883 -7.789 -3.008 1 98.38 98 ALA B CA 1
ATOM 1632 C C . ALA B 1 98 ? 9.828 -7.242 -4.074 1 98.38 98 ALA B C 1
ATOM 1634 O O . ALA B 1 98 ? 9.398 -6.941 -5.191 1 98.38 98 ALA B O 1
ATOM 1635 N N . VAL B 1 99 ? 11.047 -7.09 -3.703 1 98.56 99 VAL B N 1
ATOM 1636 C CA . VAL B 1 99 ? 12.086 -6.711 -4.656 1 98.56 99 VAL B CA 1
ATOM 1637 C C . VAL B 1 99 ? 12.656 -7.957 -5.324 1 98.56 99 VAL B C 1
ATOM 1639 O O . VAL B 1 99 ? 12.961 -8.945 -4.648 1 98.56 99 VAL B O 1
ATOM 1642 N N . VAL B 1 100 ? 12.766 -7.871 -6.598 1 98.5 100 VAL B N 1
ATOM 1643 C CA . VAL B 1 100 ? 13.281 -9.016 -7.348 1 98.5 100 VAL B CA 1
ATOM 1644 C C . VAL B 1 100 ? 14.781 -8.844 -7.57 1 98.5 100 VAL B C 1
ATOM 1646 O O . VAL B 1 100 ? 15.219 -7.852 -8.156 1 98.5 100 VAL B O 1
ATOM 1649 N N . VAL B 1 101 ? 15.5 -9.789 -7.082 1 97.69 101 VAL B N 1
ATOM 1650 C CA . VAL B 1 101 ? 16.953 -9.727 -7.125 1 97.69 101 VAL B CA 1
ATOM 1651 C C . VAL B 1 101 ? 17.5 -10.953 -7.852 1 97.69 101 VAL B C 1
ATOM 1653 O O . VAL B 1 101 ? 17.078 -12.086 -7.594 1 97.69 101 VAL B O 1
ATOM 1656 N N . GLU B 1 102 ? 18.328 -10.695 -8.82 1 95.88 102 GLU B N 1
ATOM 1657 C CA . GLU B 1 102 ? 19.031 -11.727 -9.57 1 95.88 102 GLU B CA 1
ATOM 1658 C C . GLU B 1 102 ? 20.547 -11.484 -9.555 1 95.88 102 GLU B C 1
ATOM 1660 O O . GLU B 1 102 ? 21 -10.414 -9.953 1 95.88 102 GLU B O 1
ATOM 1665 N N . ASP B 1 103 ? 21.344 -12.453 -9.086 1 93 103 ASP B N 1
ATOM 1666 C CA . ASP B 1 103 ? 22.797 -12.359 -9.031 1 93 103 ASP B CA 1
ATOM 1667 C C . ASP B 1 103 ? 23.25 -11.086 -8.305 1 93 103 ASP B C 1
ATOM 1669 O O . ASP B 1 103 ? 24.109 -10.352 -8.797 1 93 103 ASP B O 1
ATOM 1673 N N . GLY B 1 104 ? 22.484 -10.719 -7.234 1 91 104 GLY B N 1
ATOM 1674 C CA . GLY B 1 104 ? 22.844 -9.609 -6.363 1 91 104 GLY B CA 1
ATOM 1675 C C . GLY B 1 104 ? 22.375 -8.266 -6.875 1 91 104 GLY B C 1
ATOM 1676 O O . GLY B 1 104 ? 22.594 -7.238 -6.23 1 91 104 GLY B O 1
ATOM 1677 N N . GLU B 1 105 ? 21.688 -8.32 -8 1 93 105 GLU B N 1
ATOM 1678 C CA . GLU B 1 105 ? 21.219 -7.07 -8.594 1 93 105 GLU B CA 1
ATOM 1679 C C . GLU B 1 105 ? 19.703 -7.004 -8.609 1 93 105 GLU B C 1
ATOM 1681 O O . GLU B 1 105 ? 19.031 -8.016 -8.812 1 93 105 GLU B O 1
ATOM 1686 N N . ILE B 1 106 ? 19.25 -5.789 -8.438 1 96.81 106 ILE B N 1
ATOM 1687 C CA . ILE B 1 106 ? 17.812 -5.598 -8.539 1 96.81 106 ILE B CA 1
ATOM 1688 C C . ILE B 1 106 ? 17.391 -5.68 -10 1 96.81 106 ILE B C 1
ATOM 1690 O O . ILE B 1 106 ? 17.922 -4.969 -10.852 1 96.81 106 ILE B O 1
ATOM 1694 N N . VAL B 1 107 ? 16.422 -6.512 -10.258 1 96.38 107 VAL B N 1
ATOM 1695 C CA . VAL B 1 107 ? 16.016 -6.664 -11.648 1 96.38 107 VAL B CA 1
ATOM 1696 C C . VAL B 1 107 ? 14.539 -6.324 -11.797 1 96.38 107 VAL B C 1
ATOM 1698 O O . VAL B 1 107 ? 14 -6.297 -12.906 1 96.38 107 VAL B O 1
ATOM 1701 N N . GLY B 1 108 ? 13.805 -6.082 -10.695 1 97.44 108 GLY B N 1
ATOM 1702 C CA . GLY B 1 108 ? 12.391 -5.734 -10.773 1 97.44 108 GLY B CA 1
ATOM 1703 C C . GLY B 1 108 ? 11.734 -5.605 -9.414 1 97.44 108 GLY B C 1
ATOM 1704 O O . GLY B 1 108 ? 12.414 -5.629 -8.383 1 97.44 108 GLY B O 1
A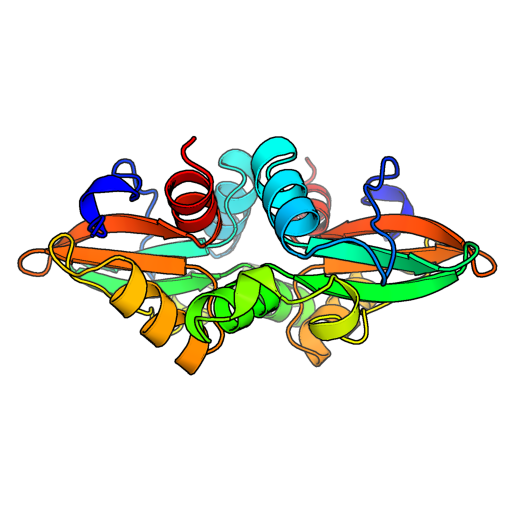TOM 1705 N N . VAL B 1 109 ? 10.516 -5.363 -9.398 1 98.06 109 VAL B N 1
ATOM 1706 C CA . VAL B 1 109 ? 9.617 -5.387 -8.242 1 98.06 109 VAL B CA 1
ATOM 1707 C C . VAL B 1 109 ? 8.336 -6.141 -8.602 1 98.06 109 VAL B C 1
ATOM 1709 O O . VAL B 1 109 ? 7.859 -6.059 -9.734 1 98.06 109 VAL B O 1
ATOM 1712 N N . VAL B 1 110 ? 7.855 -6.895 -7.719 1 97.75 110 VAL B N 1
ATOM 1713 C CA . VAL B 1 110 ? 6.582 -7.582 -7.906 1 97.75 110 VAL B CA 1
ATOM 1714 C C . VAL B 1 110 ? 5.633 -7.227 -6.762 1 97.75 110 VAL B C 1
ATOM 1716 O O . VAL B 1 110 ? 6.008 -7.293 -5.59 1 97.75 110 VAL B O 1
ATOM 1719 N N . THR B 1 111 ? 4.426 -6.758 -7.094 1 97.38 111 THR B N 1
ATOM 1720 C CA . THR B 1 111 ? 3.422 -6.391 -6.098 1 97.38 111 THR B CA 1
ATOM 1721 C C . THR B 1 111 ? 2.25 -7.367 -6.125 1 97.38 111 THR B C 1
ATOM 1723 O O . THR B 1 111 ? 2.15 -8.203 -7.027 1 97.38 111 THR B O 1
ATOM 1726 N N . VAL B 1 112 ? 1.408 -7.246 -5.137 1 97.44 112 VAL B N 1
ATOM 1727 C CA . VAL B 1 112 ? 0.226 -8.102 -5.098 1 97.44 112 VAL B CA 1
ATOM 1728 C C . VAL B 1 112 ? -0.67 -7.797 -6.297 1 97.44 112 VAL B C 1
ATOM 1730 O O . VAL B 1 112 ? -1.32 -8.695 -6.836 1 97.44 112 VAL B O 1
ATOM 1733 N N . LEU B 1 113 ? -0.689 -6.551 -6.742 1 96.06 113 LEU B N 1
ATOM 1734 C CA . LEU B 1 113 ? -1.483 -6.211 -7.918 1 96.06 113 LEU B CA 1
ATOM 1735 C C . LEU B 1 113 ? -0.997 -6.984 -9.141 1 96.06 113 LEU B C 1
ATOM 1737 O O . LEU B 1 113 ? -1.803 -7.43 -9.961 1 96.06 113 LEU B O 1
ATOM 1741 N N . ASP B 1 114 ? 0.255 -7.121 -9.25 1 95.38 114 ASP B N 1
ATOM 1742 C CA . ASP B 1 114 ? 0.817 -7.93 -10.328 1 95.38 114 ASP B CA 1
ATOM 1743 C C . ASP B 1 114 ? 0.317 -9.367 -10.25 1 95.38 114 ASP B C 1
ATOM 1745 O O . ASP B 1 114 ? -0.026 -9.969 -11.273 1 95.38 114 ASP B O 1
ATOM 1749 N N . ALA B 1 115 ? 0.354 -9.898 -9.047 1 95.38 115 ALA B N 1
ATOM 1750 C CA . ALA B 1 115 ? -0.103 -11.273 -8.836 1 95.38 115 ALA B CA 1
ATOM 1751 C C . ALA B 1 115 ? -1.58 -11.414 -9.188 1 95.38 115 ALA B C 1
ATOM 1753 O O . ALA B 1 115 ? -1.984 -12.414 -9.797 1 95.38 115 ALA B O 1
ATOM 1754 N N . ILE B 1 116 ? -2.375 -10.445 -8.758 1 96.38 116 ILE B N 1
ATOM 1755 C CA . ILE B 1 116 ? -3.807 -10.453 -9.039 1 96.38 116 ILE B CA 1
ATOM 1756 C C . ILE B 1 116 ? -4.035 -10.523 -10.547 1 96.38 116 ILE B C 1
ATOM 1758 O O . ILE B 1 116 ? -4.867 -11.305 -11.023 1 96.38 116 ILE B O 1
ATOM 1762 N N . ARG B 1 117 ? -3.299 -9.742 -11.273 1 95.25 117 ARG B N 1
ATOM 1763 C CA . ARG B 1 117 ? -3.449 -9.711 -12.727 1 95.25 117 ARG B CA 1
ATOM 1764 C C . ARG B 1 117 ? -3.17 -11.086 -13.328 1 95.25 117 ARG B C 1
ATOM 1766 O O . ARG B 1 117 ? -3.896 -11.539 -14.219 1 95.25 117 ARG B O 1
ATOM 1773 N N . VAL B 1 118 ? -2.178 -11.711 -12.852 1 93.69 118 VAL B N 1
ATOM 1774 C CA . VAL B 1 118 ? -1.815 -13.039 -13.344 1 93.69 118 VAL B CA 1
ATOM 1775 C C . VAL B 1 118 ? -2.908 -14.039 -12.977 1 93.69 118 VAL B C 1
ATOM 1777 O O . VAL B 1 118 ? -3.332 -14.836 -13.82 1 93.69 118 VAL B O 1
ATOM 1780 N N . LEU B 1 119 ? -3.332 -14 -11.703 1 89.62 119 LEU B N 1
ATOM 1781 C CA . LEU B 1 119 ? -4.312 -14.953 -11.188 1 89.62 119 LEU B CA 1
ATOM 1782 C C . LEU B 1 119 ? -5.648 -14.797 -11.914 1 89.62 119 LEU B C 1
ATOM 1784 O O . LEU B 1 119 ? -6.344 -15.781 -12.164 1 89.62 119 LEU B O 1
ATOM 1788 N N . LEU B 1 120 ? -6.023 -13.602 -12.258 1 91.88 120 LEU B N 1
ATOM 1789 C CA . LEU B 1 120 ? -7.309 -13.336 -12.898 1 91.88 120 LEU B CA 1
ATOM 1790 C C . LEU B 1 120 ? -7.199 -13.453 -14.414 1 91.88 120 LEU B C 1
ATOM 1792 O O . LEU B 1 120 ? -8.203 -13.398 -15.125 1 91.88 120 LEU B O 1
ATOM 1796 N N . GLY B 1 121 ? -6.051 -13.852 -14.898 1 84.94 121 GLY B N 1
ATOM 1797 C CA . GLY B 1 121 ? -5.855 -14.023 -16.328 1 84.94 121 GLY B CA 1
ATOM 1798 C C . GLY B 1 121 ? -5.852 -12.719 -17.094 1 84.94 121 GLY B C 1
ATOM 1799 O O . GLY B 1 121 ? -6.355 -12.648 -18.219 1 84.94 121 GLY B O 1
ATOM 1800 N N . GLU B 1 122 ? -5.43 -11.734 -16.531 1 71.38 122 GLU B N 1
ATOM 1801 C CA . GLU B 1 122 ? -5.336 -10.438 -17.203 1 71.38 122 GLU B CA 1
ATOM 1802 C C . GLU B 1 122 ? -3.91 -10.164 -17.672 1 71.38 122 GLU B C 1
ATOM 1804 O O . GLU B 1 122 ? -2.951 -10.719 -17.125 1 71.38 122 GLU B O 1
#